Protein AF-A0A2N3V563-F1 (afdb_monomer_lite)

Radius of gyration: 31.41 Å; chains: 1; bounding box: 65×49×97 Å

Foldseek 3Di:
DDLVVLLVVLVVVVVVLVVVVCCCLVPVCDDQPDPDDSVQQDDPPCPVVLSVVLSVVLSVLLVVLCVVLVDDDPQLSVQLVVQLVVLSVVLVVCLSVLRDGDPSSNVVSSVSNSSNSVRSNVRSNVSSVVPPDDPDPDDDDDDDDDDDDDDDDDDDPPPVVVVVVVVVVVVVVVVVVVVVVLVVQLVLQVQQLVVLLVLLQVLLVVLCVQQNWDFDAPDDPPDPPRPGPATFFWQDPDFPCDVQQKGWTWTQHSRSWIKIWIDRDDPGHIDIDTDRSSVVVSVDQWDDTSQKIWGADDVGYIWIDGHPDPVHIDDPNVVSVVSSVVRNVVSVVD

Secondary structure (DSSP, 8-state):
--HHHHHHHHHHHHHHHHHHHHHHHHH--PPPSSS--TTTS---TTHHHHHHHHHHHHHHHHHHHHHHH----HHHHHHHHHHHHHHHHHHHHHGGGG--TTTHHHHHHHHHHTHHHHHHHHHHHHHHHHTSPP-PPPPPPPP-------PPPP--HHHHHHHHHHHHHHHHHHHHHHHHHHHHHHHHHHHHHHHHHHHHHHHHHHHHTTT--B--B-S-TT-----B--SEEESS-S----TT--EEEEEEETTS-EEEEEE-STT---EEEE--HHHHHHH-SEEEETTEEEEE-TTSSEEEEETT-TTSEE-HHHHHHHHHHHHHHHHTT-

Organism: NCBI:txid134984

pLDDT: mean 71.34, std 15.25, range [36.5, 94.38]

Structure (mmCIF, N/CA/C/O backbone):
data_AF-A0A2N3V563-F1
#
_entry.id   AF-A0A2N3V563-F1
#
loop_
_atom_site.group_PDB
_atom_site.id
_atom_site.type_symbol
_atom_site.label_atom_id
_atom_site.label_alt_id
_atom_site.label_comp_id
_atom_site.label_asym_id
_atom_site.label_entity_id
_atom_site.label_seq_id
_atom_site.pdbx_PDB_ins_code
_atom_site.Cartn_x
_atom_site.Cartn_y
_atom_site.Cartn_z
_atom_site.occupancy
_atom_site.B_iso_or_equiv
_atom_site.auth_seq_id
_atom_site.auth_comp_id
_atom_site.auth_asym_id
_atom_site.auth_atom_id
_atom_site.pdbx_PDB_model_num
ATOM 1 N N . MET A 1 1 ? -18.083 13.172 38.663 1.00 60.31 1 MET A N 1
ATOM 2 C CA . MET A 1 1 ? -18.114 13.875 37.355 1.00 60.31 1 MET A CA 1
ATOM 3 C C . MET A 1 1 ? -19.075 13.149 36.415 1.00 60.31 1 MET A C 1
ATOM 5 O O . MET A 1 1 ? -19.074 11.917 36.412 1.00 60.31 1 MET A O 1
ATOM 9 N N . SER A 1 2 ? -19.909 13.869 35.653 1.00 70.19 2 SER A N 1
ATOM 10 C CA . SER A 1 2 ? -20.840 13.247 34.694 1.00 70.19 2 SER A CA 1
ATOM 11 C C . SER A 1 2 ? -20.081 12.562 33.547 1.00 70.19 2 SER A C 1
ATOM 13 O O . SER A 1 2 ? -18.968 12.968 33.210 1.00 70.19 2 SER A O 1
ATOM 15 N N . ILE A 1 3 ? -20.680 11.536 32.932 1.00 67.38 3 ILE A N 1
ATOM 16 C CA . ILE A 1 3 ? -20.109 10.836 31.762 1.00 67.38 3 ILE A CA 1
ATOM 17 C C . ILE A 1 3 ? -19.811 11.831 30.629 1.00 67.38 3 ILE A C 1
ATOM 19 O O . ILE A 1 3 ? -18.765 11.747 29.994 1.00 67.38 3 ILE A O 1
ATOM 23 N N . LYS A 1 4 ? -20.681 12.837 30.446 1.00 69.81 4 LYS A N 1
ATOM 24 C CA . LYS A 1 4 ? -20.492 13.922 29.470 1.00 69.81 4 LYS A CA 1
ATOM 25 C C . LYS A 1 4 ? -19.197 14.704 29.714 1.00 69.81 4 LYS A C 1
ATOM 27 O O . LYS A 1 4 ? -18.475 14.985 28.768 1.00 69.81 4 LYS A O 1
ATOM 32 N N . GLY A 1 5 ? -18.877 15.010 30.974 1.00 71.19 5 GLY A N 1
ATOM 33 C CA . GLY A 1 5 ? -17.642 15.714 31.329 1.00 71.19 5 GLY A CA 1
ATOM 34 C C . GLY A 1 5 ? -16.383 14.873 31.104 1.00 71.19 5 GLY A C 1
ATOM 35 O O . GLY A 1 5 ? -15.377 15.393 30.630 1.00 71.19 5 GLY A O 1
ATOM 36 N N . ARG A 1 6 ? -16.451 13.566 31.386 1.00 66.56 6 ARG A N 1
ATOM 37 C CA . ARG A 1 6 ? -15.348 12.627 31.120 1.00 66.56 6 ARG A CA 1
ATOM 38 C C . ARG A 1 6 ? -15.094 12.476 29.619 1.00 66.56 6 ARG A C 1
ATOM 40 O O . ARG A 1 6 ? -13.950 12.562 29.189 1.00 66.56 6 ARG A O 1
ATOM 47 N N . ALA A 1 7 ? -16.160 12.339 28.829 1.00 69.81 7 ALA A N 1
ATOM 48 C CA . ALA A 1 7 ? -16.082 12.269 27.373 1.00 69.81 7 ALA A CA 1
ATOM 49 C C . ALA A 1 7 ? -15.521 13.560 26.758 1.00 69.81 7 ALA A C 1
ATOM 51 O O . ALA A 1 7 ? -14.638 13.490 25.912 1.00 69.81 7 ALA A O 1
ATOM 52 N N . ALA A 1 8 ? -15.974 14.731 27.220 1.00 72.94 8 ALA A N 1
ATOM 53 C CA . ALA A 1 8 ? -15.469 16.019 26.745 1.00 72.94 8 ALA A CA 1
ATOM 54 C C . ALA A 1 8 ? -13.975 16.207 27.056 1.00 72.94 8 ALA A C 1
ATOM 56 O O . ALA A 1 8 ? -13.217 16.615 26.182 1.00 72.94 8 ALA A O 1
ATOM 57 N N . GLY A 1 9 ? -13.536 15.859 28.271 1.00 70.38 9 GLY A N 1
ATOM 58 C CA . GLY A 1 9 ? -12.122 15.927 28.642 1.00 70.38 9 GLY A CA 1
ATOM 59 C C . GLY A 1 9 ? -11.256 14.951 27.843 1.00 70.38 9 GLY A C 1
ATOM 60 O O . GLY A 1 9 ? -10.202 15.338 27.350 1.00 70.38 9 GLY A O 1
ATOM 61 N N . ALA A 1 10 ? -11.709 13.706 27.666 1.00 67.62 10 ALA A N 1
ATOM 62 C CA . ALA A 1 10 ? -10.990 12.706 26.877 1.00 67.62 10 ALA A CA 1
ATOM 63 C C . ALA A 1 10 ? -10.899 13.100 25.392 1.00 67.62 10 ALA A C 1
ATOM 65 O O . ALA A 1 10 ? -9.846 12.951 24.779 1.00 67.62 10 ALA A O 1
ATOM 66 N N . ALA A 1 11 ? -11.972 13.670 24.835 1.00 72.19 11 ALA A N 1
ATOM 67 C CA . ALA A 1 11 ? -11.991 14.190 23.471 1.00 72.19 11 ALA A CA 1
ATOM 68 C C . ALA A 1 11 ? -11.052 15.392 23.297 1.00 72.19 11 ALA A C 1
ATOM 70 O O . ALA A 1 11 ? -10.309 15.439 22.322 1.00 72.19 11 ALA A O 1
ATOM 71 N N . ALA A 1 12 ? -11.041 16.337 24.245 1.00 76.00 12 ALA A N 1
ATOM 72 C CA . ALA A 1 12 ? -10.137 17.486 24.208 1.00 76.00 12 ALA A CA 1
ATOM 73 C C . ALA A 1 12 ? -8.669 17.046 24.264 1.00 76.00 12 ALA A C 1
ATOM 75 O O . ALA A 1 12 ? -7.853 17.500 23.468 1.00 76.00 12 ALA A O 1
ATOM 76 N N . VAL A 1 13 ? -8.349 16.114 25.161 1.00 68.88 13 VAL A N 1
ATOM 77 C CA . VAL A 1 13 ? -7.012 15.530 25.277 1.00 68.88 13 VAL A CA 1
ATOM 78 C C . VAL A 1 13 ? -6.600 14.829 23.985 1.00 68.88 13 VAL A C 1
ATOM 80 O O . VAL A 1 13 ? -5.526 15.113 23.468 1.00 68.88 13 VAL A O 1
ATOM 83 N N . ALA A 1 14 ? -7.457 13.970 23.430 1.00 69.31 14 ALA A N 1
ATOM 84 C CA . ALA A 1 14 ? -7.162 13.276 22.184 1.00 69.31 14 ALA A CA 1
ATOM 85 C C . ALA A 1 14 ? -6.983 14.248 21.010 1.00 69.31 14 ALA A C 1
ATOM 87 O O . ALA A 1 14 ? -6.054 14.084 20.229 1.00 69.31 14 ALA A O 1
ATOM 88 N N . ALA A 1 15 ? -7.808 15.296 20.918 1.00 73.19 15 ALA A N 1
ATOM 89 C CA . ALA A 1 15 ? -7.670 16.333 19.897 1.00 73.19 15 ALA A CA 1
ATOM 90 C C . ALA A 1 15 ? -6.337 17.088 20.018 1.00 73.19 15 ALA A C 1
ATOM 92 O O . ALA A 1 15 ? -5.662 17.303 19.013 1.00 73.19 15 ALA A O 1
ATOM 93 N N . VAL A 1 16 ? -5.925 17.442 21.241 1.00 75.19 16 VAL A N 1
ATOM 94 C CA . VAL A 1 16 ? -4.613 18.056 21.501 1.00 75.19 16 VAL A CA 1
ATOM 95 C C . VAL A 1 16 ? -3.487 17.099 21.121 1.00 75.19 16 VAL A C 1
ATOM 97 O O . VAL A 1 16 ? -2.536 17.517 20.471 1.00 75.19 16 VAL A O 1
ATOM 100 N N . THR A 1 17 ? -3.591 15.813 21.458 1.00 68.25 17 THR A N 1
ATOM 101 C CA . THR A 1 17 ? -2.590 14.816 21.065 1.00 68.25 17 THR A CA 1
ATOM 102 C C . THR A 1 17 ? -2.512 14.663 19.549 1.00 68.25 17 THR A C 1
ATOM 104 O O . THR A 1 17 ? -1.412 14.677 19.008 1.00 68.25 17 THR A O 1
ATOM 107 N N . CYS A 1 18 ? -3.643 14.602 18.842 1.00 71.50 18 CYS A N 1
ATOM 108 C CA . CYS A 1 18 ? -3.667 14.580 17.380 1.00 71.50 18 CYS A CA 1
ATOM 109 C C . CYS A 1 18 ? -3.044 15.846 16.773 1.00 71.50 18 CYS A C 1
ATOM 111 O O . CYS A 1 18 ? -2.333 15.737 15.781 1.00 71.50 18 CYS A O 1
ATOM 113 N N . LEU A 1 19 ? -3.258 17.024 17.370 1.00 71.12 19 LEU A N 1
ATOM 114 C CA . LEU A 1 19 ? -2.617 18.278 16.951 1.00 71.12 19 LEU A CA 1
ATOM 115 C C . LEU A 1 19 ? -1.102 18.271 17.184 1.00 71.12 19 LEU A C 1
ATOM 117 O O . LEU A 1 19 ? -0.352 18.692 16.309 1.00 71.12 19 LEU A O 1
ATOM 121 N N . VAL A 1 20 ? -0.646 17.790 18.345 1.00 69.44 20 VAL A N 1
ATOM 122 C CA . VAL A 1 20 ? 0.784 17.658 18.668 1.00 69.44 20 VAL A CA 1
ATOM 123 C C . VAL A 1 20 ? 1.453 16.697 17.698 1.00 69.44 20 VAL A C 1
ATOM 125 O O . VAL A 1 20 ? 2.500 17.024 17.149 1.00 69.44 20 VAL A O 1
ATOM 128 N N . ILE A 1 21 ? 0.824 15.550 17.442 1.00 67.31 21 ILE A N 1
ATOM 129 C CA . ILE A 1 21 ? 1.289 14.604 16.436 1.00 67.31 21 ILE A CA 1
ATOM 130 C C . ILE A 1 21 ? 1.328 15.304 15.078 1.00 67.31 21 ILE A C 1
ATOM 132 O O . ILE A 1 21 ? 2.398 15.405 14.504 1.00 67.31 21 ILE A O 1
ATOM 136 N N . TRP A 1 22 ? 0.232 15.899 14.603 1.00 66.75 22 TRP A N 1
ATOM 137 C CA . TRP A 1 22 ? 0.208 16.623 13.327 1.00 66.75 22 TRP A CA 1
ATOM 138 C C . TRP A 1 22 ? 1.334 17.661 13.198 1.00 66.75 22 TRP A C 1
ATOM 140 O O . TRP A 1 22 ? 1.952 17.753 12.144 1.00 66.75 22 TRP A O 1
ATOM 150 N N . PHE A 1 23 ? 1.653 18.396 14.265 1.00 66.06 23 PHE A N 1
ATOM 151 C CA . PHE A 1 23 ? 2.741 19.374 14.265 1.00 66.06 23 PHE A CA 1
ATOM 152 C C . PHE A 1 23 ? 4.127 18.716 14.180 1.00 66.06 23 PHE A C 1
ATOM 154 O O . PHE A 1 23 ? 4.958 19.111 13.364 1.00 66.06 23 PHE A O 1
ATOM 161 N N . ILE A 1 24 ? 4.366 17.686 14.995 1.00 64.81 24 ILE A N 1
ATOM 162 C CA . ILE A 1 24 ? 5.608 16.904 14.994 1.00 64.81 24 ILE A CA 1
ATOM 163 C C . ILE A 1 24 ? 5.850 16.265 13.618 1.00 64.81 24 ILE A C 1
ATOM 165 O O . ILE A 1 24 ? 6.976 16.228 13.134 1.00 64.81 24 ILE A O 1
ATOM 169 N N . VAL A 1 25 ? 4.783 15.798 12.980 1.00 60.50 25 VAL A N 1
ATOM 170 C CA . VAL A 1 25 ? 4.795 15.118 11.683 1.00 60.50 25 VAL A CA 1
ATOM 171 C C . VAL A 1 25 ? 4.972 16.112 10.538 1.00 60.50 25 VAL A C 1
ATOM 173 O O . VAL A 1 25 ? 5.850 15.952 9.699 1.00 60.50 25 VAL A O 1
ATOM 176 N N . GLY A 1 26 ? 4.134 17.150 10.506 1.00 56.09 26 GLY A N 1
ATOM 177 C CA . GLY A 1 26 ? 4.051 18.097 9.398 1.00 56.09 26 GLY A CA 1
ATOM 178 C C . GLY A 1 26 ? 5.205 19.096 9.343 1.00 56.09 26 GLY A C 1
ATOM 179 O O . GLY A 1 26 ? 5.492 19.616 8.270 1.00 56.09 26 GLY A O 1
ATOM 180 N N . PHE A 1 27 ? 5.872 19.361 10.471 1.00 54.69 27 PHE A N 1
ATOM 181 C CA . PHE A 1 27 ? 6.964 20.340 10.547 1.00 54.69 27 PHE A CA 1
ATOM 182 C C . PHE A 1 27 ? 8.254 19.799 11.168 1.00 54.69 27 PHE A C 1
ATOM 184 O O . PHE A 1 27 ? 9.315 20.379 10.949 1.00 54.69 27 PHE A O 1
ATOM 191 N N . GLY A 1 28 ? 8.186 18.730 11.965 1.00 52.88 28 GLY A N 1
ATOM 192 C CA . GLY A 1 28 ? 9.296 18.319 12.826 1.00 52.88 28 GLY A CA 1
ATOM 193 C C . GLY A 1 28 ? 10.400 17.524 12.138 1.00 52.88 28 GLY A C 1
ATOM 194 O O . GLY A 1 28 ? 11.483 17.439 12.710 1.00 52.88 28 GLY A O 1
ATOM 195 N N . GLY A 1 29 ? 10.157 16.955 10.948 1.00 49.50 29 GLY A N 1
ATOM 196 C CA . GLY A 1 29 ? 11.166 16.184 10.208 1.00 49.50 29 GLY A CA 1
ATOM 197 C C . GLY A 1 29 ? 11.889 15.162 11.092 1.00 49.50 29 GLY A C 1
ATOM 198 O O . GLY A 1 29 ? 13.117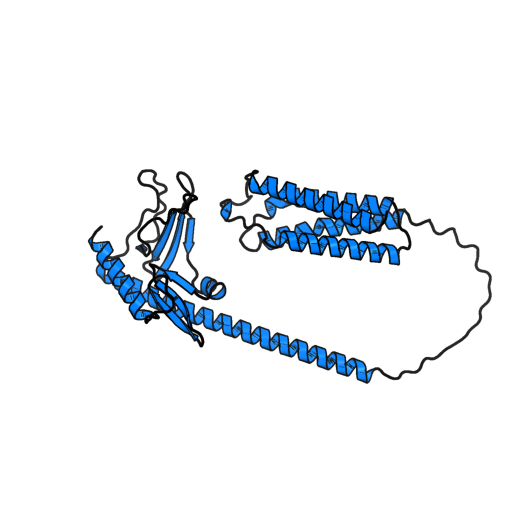 15.103 11.074 1.00 49.50 29 GLY A O 1
ATOM 199 N N . LEU A 1 30 ? 11.142 14.451 11.951 1.00 52.12 30 LEU A N 1
ATOM 200 C CA . LEU A 1 30 ? 11.737 13.555 12.940 1.00 52.12 30 LEU A CA 1
ATOM 201 C C . LEU A 1 30 ? 12.613 12.508 12.235 1.00 52.12 30 LEU A C 1
ATOM 203 O O . LEU A 1 30 ? 12.139 11.881 11.287 1.00 52.12 30 LEU A O 1
ATOM 207 N N . PRO A 1 31 ? 13.853 12.287 12.706 1.00 46.41 31 PRO A N 1
ATOM 208 C CA . PRO A 1 31 ? 14.722 11.270 12.138 1.00 46.41 31 PRO A CA 1
ATOM 209 C C . PRO A 1 31 ? 14.061 9.897 12.293 1.00 46.41 31 PRO A C 1
ATOM 211 O O . PRO A 1 31 ? 13.743 9.465 13.404 1.00 46.41 31 PRO A O 1
ATOM 214 N N . THR A 1 32 ? 13.830 9.224 11.171 1.00 47.94 32 THR A N 1
ATOM 215 C CA . THR A 1 32 ? 13.451 7.813 11.131 1.00 47.94 32 THR A CA 1
ATOM 216 C C . THR A 1 32 ? 14.629 6.989 11.652 1.00 47.94 32 THR A C 1
ATOM 218 O O . THR A 1 32 ? 15.785 7.285 11.356 1.00 47.94 32 THR A O 1
ATOM 221 N N . SER A 1 33 ? 14.375 5.970 12.479 1.00 40.88 33 SER A N 1
ATOM 222 C CA . SER A 1 33 ? 15.455 5.109 12.992 1.00 40.88 33 SER A CA 1
ATOM 223 C C . SER A 1 33 ? 16.040 4.173 11.926 1.00 40.88 33 SER A C 1
ATOM 225 O O . SER A 1 33 ? 17.007 3.468 12.199 1.00 40.88 33 SER A O 1
ATOM 227 N N . SER A 1 34 ? 15.447 4.144 10.736 1.00 44.06 34 SER A N 1
ATOM 228 C CA . SER A 1 34 ? 15.930 3.451 9.547 1.00 44.06 34 SER A CA 1
ATOM 229 C C . SER A 1 34 ? 16.165 4.458 8.421 1.00 44.06 34 SER A C 1
ATOM 231 O O . SER A 1 34 ? 15.514 5.505 8.377 1.00 44.06 34 SER A O 1
ATOM 233 N N . ASP A 1 35 ? 17.099 4.128 7.526 1.00 47.78 35 ASP A N 1
ATOM 234 C CA . ASP A 1 35 ? 17.540 4.893 6.345 1.00 47.78 35 ASP A CA 1
ATOM 235 C C . ASP A 1 35 ? 16.432 5.118 5.278 1.00 47.78 35 ASP A C 1
ATOM 237 O O . ASP A 1 35 ? 16.704 5.115 4.078 1.00 47.78 35 ASP A O 1
ATOM 241 N N . HIS A 1 36 ? 15.169 5.267 5.681 1.00 45.16 36 HIS A N 1
ATOM 242 C CA . HIS A 1 36 ? 14.039 5.548 4.801 1.00 45.16 36 HIS A CA 1
ATOM 243 C C . HIS A 1 36 ? 13.894 7.043 4.532 1.00 45.16 36 HIS A C 1
ATOM 245 O O . HIS A 1 36 ? 14.162 7.889 5.388 1.00 45.16 36 HIS A O 1
ATOM 251 N N . GLU A 1 37 ? 13.421 7.362 3.331 1.00 44.56 37 GLU A N 1
ATOM 252 C CA . GLU A 1 37 ? 13.049 8.729 2.991 1.00 44.56 37 GLU A CA 1
ATOM 253 C C . GLU A 1 37 ? 11.747 9.140 3.710 1.00 44.56 37 GLU A C 1
ATOM 255 O O . GLU A 1 37 ? 10.887 8.294 3.973 1.00 44.56 37 GLU A O 1
ATOM 260 N N . PRO A 1 38 ? 11.566 10.436 4.033 1.00 45.97 38 PRO A N 1
ATOM 261 C CA . PRO A 1 38 ? 10.394 10.937 4.756 1.00 45.97 38 PRO A CA 1
ATOM 262 C C . PRO A 1 38 ? 9.032 10.561 4.144 1.00 45.97 38 PRO A C 1
ATOM 264 O O . PRO A 1 38 ? 8.042 10.492 4.871 1.00 45.97 38 PRO A O 1
ATOM 267 N N . ASP A 1 39 ? 8.972 10.302 2.837 1.00 47.38 39 ASP A N 1
ATOM 268 C CA . ASP A 1 39 ? 7.783 9.911 2.068 1.00 47.38 39 ASP A CA 1
ATOM 269 C C . ASP A 1 39 ? 7.478 8.399 2.096 1.00 47.38 39 ASP A C 1
ATOM 271 O O . ASP A 1 39 ? 6.346 7.999 1.823 1.00 47.38 39 ASP A O 1
ATOM 275 N N . GLN A 1 40 ? 8.445 7.561 2.483 1.00 43.06 40 GLN A N 1
ATOM 276 C CA . GLN A 1 40 ? 8.262 6.121 2.732 1.00 43.06 40 GLN A CA 1
ATOM 277 C C . GLN A 1 40 ? 7.670 5.841 4.121 1.00 43.06 40 GLN A C 1
ATOM 279 O O . GLN A 1 40 ? 7.207 4.737 4.419 1.00 43.06 40 GLN A O 1
ATOM 284 N N . THR A 1 41 ? 7.637 6.864 4.971 1.00 48.00 41 THR A N 1
ATOM 285 C CA . THR A 1 41 ? 6.964 6.852 6.265 1.00 48.00 41 THR A CA 1
ATOM 286 C C . THR A 1 41 ? 5.466 7.084 6.078 1.00 48.00 41 THR A C 1
ATOM 288 O O . THR A 1 41 ? 4.981 8.215 6.044 1.00 48.00 41 THR A O 1
ATOM 291 N N . TYR A 1 42 ? 4.705 5.998 5.932 1.00 47.00 42 TYR A N 1
ATOM 292 C CA . TYR A 1 42 ? 3.256 6.093 5.771 1.00 47.00 42 TYR A CA 1
ATOM 293 C C . TYR A 1 42 ? 2.563 6.350 7.112 1.00 47.00 42 TYR A C 1
ATOM 295 O O . TYR A 1 42 ? 2.635 5.538 8.039 1.00 47.00 42 TYR A O 1
ATOM 303 N N . TYR A 1 43 ? 1.831 7.460 7.202 1.00 54.16 43 TYR A N 1
ATOM 304 C CA . TYR A 1 43 ? 0.940 7.705 8.330 1.00 54.16 43 TYR A CA 1
ATOM 305 C C . TYR A 1 43 ? -0.319 6.848 8.197 1.00 54.16 43 TYR A C 1
ATOM 307 O O . TYR A 1 43 ? -0.943 6.842 7.139 1.00 54.16 43 TYR A O 1
ATOM 315 N N . PRO A 1 44 ? -0.749 6.134 9.250 1.00 56.31 44 PRO A N 1
ATOM 316 C CA . PRO A 1 44 ? -1.990 5.376 9.199 1.00 56.31 44 PRO A CA 1
ATOM 317 C C . PRO A 1 44 ? -3.187 6.299 8.923 1.00 56.31 44 PRO A C 1
ATOM 319 O O . PRO A 1 44 ? -3.678 6.976 9.828 1.00 56.31 44 PRO A O 1
ATOM 322 N N . ASP A 1 45 ? -3.767 6.188 7.725 1.00 57.44 45 ASP A N 1
ATOM 323 C CA . ASP A 1 45 ? -5.074 6.760 7.340 1.00 57.44 45 ASP A CA 1
ATOM 324 C C . ASP A 1 45 ? -6.250 6.290 8.227 1.00 57.44 45 ASP A C 1
ATOM 326 O O . ASP A 1 45 ? -7.401 6.644 7.998 1.00 57.44 45 ASP A O 1
ATOM 330 N N . GLY A 1 46 ? -5.990 5.479 9.256 1.00 63.47 46 GLY A N 1
ATOM 331 C CA . GLY A 1 46 ? -6.969 4.978 10.219 1.00 63.47 46 GLY A CA 1
ATOM 332 C C . GLY A 1 46 ? -6.849 5.571 11.622 1.00 63.47 46 GLY A C 1
ATOM 333 O O . GLY A 1 46 ? -7.596 5.155 12.503 1.00 63.47 46 GLY A O 1
ATOM 334 N N . TRP A 1 47 ? -5.941 6.514 11.885 1.00 66.75 47 TRP A N 1
ATOM 335 C CA . TRP A 1 47 ? -5.721 7.017 13.249 1.00 66.75 47 TRP A CA 1
ATOM 336 C C . TRP A 1 47 ? -6.892 7.790 13.840 1.00 66.75 47 TRP A C 1
ATOM 338 O O . TRP A 1 47 ? -7.178 7.643 15.029 1.00 66.75 47 TRP A O 1
ATOM 348 N N . TYR A 1 48 ? -7.612 8.570 13.033 1.00 67.19 48 TYR A N 1
ATOM 349 C CA . TYR A 1 48 ? -8.836 9.223 13.500 1.00 67.19 48 TYR A CA 1
ATOM 350 C C . TYR A 1 48 ? -9.872 8.173 13.923 1.00 67.19 48 TYR A C 1
ATOM 352 O O . TYR A 1 48 ? -10.477 8.293 14.987 1.00 67.19 48 TYR A O 1
ATOM 360 N N . LEU A 1 49 ? -10.017 7.095 13.143 1.00 71.56 49 LEU A N 1
ATOM 361 C CA . LEU A 1 49 ? -10.956 6.018 13.433 1.00 71.56 49 LEU A CA 1
ATOM 362 C C . LEU A 1 49 ? -10.517 5.229 14.669 1.00 71.56 49 LEU A C 1
ATOM 364 O O . LEU A 1 49 ? -11.325 5.011 15.567 1.00 71.56 49 LEU A O 1
ATOM 368 N N . ALA A 1 50 ? -9.235 4.869 14.762 1.00 70.25 50 ALA A N 1
ATOM 369 C CA . ALA A 1 50 ? -8.660 4.190 15.917 1.00 70.25 50 ALA A CA 1
ATOM 370 C C . ALA A 1 50 ? -8.820 5.021 17.196 1.00 70.25 50 ALA A C 1
ATOM 372 O O . ALA A 1 50 ? -9.173 4.474 18.234 1.00 70.25 50 ALA A O 1
ATOM 373 N N . THR A 1 51 ? -8.645 6.341 17.114 1.00 71.81 51 THR A N 1
ATOM 374 C CA . THR A 1 51 ? -8.861 7.272 18.231 1.00 71.81 51 THR A CA 1
ATOM 375 C C . THR A 1 51 ? -10.319 7.308 18.669 1.00 71.81 51 THR A C 1
ATOM 377 O O . THR A 1 51 ? -10.607 7.192 19.858 1.00 71.81 51 THR A O 1
ATOM 380 N N . ILE A 1 52 ? -11.257 7.421 17.726 1.00 72.62 52 ILE A N 1
ATOM 381 C CA . ILE A 1 52 ? -12.693 7.433 18.034 1.00 72.62 52 ILE A CA 1
ATOM 382 C C . ILE A 1 52 ? -13.118 6.101 18.666 1.00 72.62 52 ILE A C 1
ATOM 384 O O . ILE A 1 52 ? -13.784 6.090 19.703 1.00 72.62 52 ILE A O 1
ATOM 388 N N . VAL A 1 53 ? -12.713 4.978 18.067 1.00 81.38 53 VAL A N 1
ATOM 389 C CA . VAL A 1 53 ? -13.070 3.630 18.528 1.00 81.38 53 VAL A CA 1
ATOM 390 C C . VAL A 1 53 ? -12.470 3.342 19.903 1.00 81.38 53 VAL A C 1
ATOM 392 O O . VAL A 1 53 ? -13.162 2.816 20.775 1.00 81.38 53 VAL A O 1
ATOM 395 N N . SER A 1 54 ? -11.213 3.716 20.134 1.00 79.25 54 SER A N 1
ATOM 396 C CA . SER A 1 54 ? -10.528 3.426 21.391 1.00 79.25 54 SER A CA 1
ATOM 397 C C . SER A 1 54 ? -11.042 4.291 22.550 1.00 79.25 54 SER A C 1
ATOM 399 O O . SER A 1 54 ? -11.244 3.782 23.655 1.00 79.25 54 SER A O 1
ATOM 401 N N . LEU A 1 55 ? -11.383 5.561 22.293 1.00 77.94 55 LEU A N 1
ATOM 402 C CA . LEU A 1 55 ? -12.078 6.425 23.254 1.00 77.94 55 LEU A CA 1
ATOM 403 C C . LEU A 1 55 ? -13.473 5.896 23.590 1.00 77.94 55 LEU A C 1
ATOM 405 O O . LEU A 1 55 ? -13.850 5.857 24.763 1.00 77.94 55 LEU A O 1
ATOM 409 N N . ALA A 1 56 ? -14.236 5.466 22.581 1.00 77.94 56 ALA A N 1
ATOM 410 C CA . ALA A 1 56 ? -15.555 4.881 22.792 1.00 77.94 56 ALA A CA 1
ATOM 411 C C . ALA A 1 56 ? -15.462 3.611 23.652 1.00 77.94 56 ALA A C 1
ATOM 413 O O . ALA A 1 56 ? -16.191 3.483 24.637 1.00 77.94 56 ALA A O 1
ATOM 414 N N . ALA A 1 57 ? -14.522 2.713 23.341 1.00 81.56 57 ALA A N 1
ATOM 415 C CA . ALA A 1 57 ? -14.281 1.496 24.111 1.00 81.56 57 ALA A CA 1
ATOM 416 C C . ALA A 1 57 ? -13.870 1.799 25.564 1.00 81.56 57 ALA A C 1
ATOM 418 O O . ALA A 1 57 ? -14.412 1.201 26.498 1.00 81.56 57 ALA A O 1
ATOM 419 N N . ALA A 1 58 ? -12.971 2.764 25.780 1.00 81.38 58 ALA A N 1
ATOM 420 C CA . ALA A 1 58 ? -12.550 3.175 27.118 1.00 81.38 58 ALA A CA 1
ATOM 421 C C . ALA A 1 58 ? -13.720 3.746 27.934 1.00 81.38 58 ALA A C 1
ATOM 423 O O . ALA A 1 58 ? -13.935 3.339 29.076 1.00 81.38 58 ALA A O 1
ATOM 424 N N . LEU A 1 59 ? -14.534 4.627 27.341 1.00 80.62 59 LEU A N 1
ATOM 425 C CA . LEU A 1 59 ? -15.709 5.201 28.002 1.00 80.62 59 LEU A CA 1
ATOM 426 C C . LEU A 1 59 ? -16.747 4.131 28.354 1.00 80.62 59 LEU A C 1
ATOM 428 O O . LEU A 1 59 ? -17.207 4.094 29.496 1.00 80.62 59 LEU A O 1
ATOM 432 N N . VAL A 1 60 ? -17.068 3.223 27.425 1.00 83.94 60 VAL A N 1
ATOM 433 C CA . VAL A 1 60 ? -17.962 2.083 27.694 1.00 83.94 60 VAL A CA 1
ATOM 434 C C . VAL A 1 60 ? -17.427 1.253 28.861 1.00 83.94 60 VAL A C 1
ATOM 436 O O . VAL A 1 60 ? -18.178 0.924 29.778 1.00 83.94 60 VAL A O 1
ATOM 439 N N . THR A 1 61 ? -16.120 0.997 28.894 1.00 82.94 61 THR A N 1
ATOM 440 C CA . THR A 1 61 ? -15.492 0.223 29.971 1.00 82.94 61 THR A CA 1
ATOM 441 C C . THR A 1 61 ? -15.573 0.944 31.318 1.00 82.94 61 THR A C 1
ATOM 443 O O . THR A 1 61 ? -15.895 0.312 32.321 1.00 82.94 61 THR A O 1
ATOM 446 N N . THR A 1 62 ? -15.390 2.270 31.369 1.00 80.31 62 THR A N 1
ATOM 447 C CA . THR A 1 62 ? -15.587 3.027 32.622 1.00 80.31 62 THR A CA 1
ATOM 448 C C . THR A 1 62 ? -17.029 2.963 33.126 1.00 80.31 62 THR A C 1
ATOM 450 O O . THR A 1 62 ? -17.243 2.886 34.331 1.00 80.31 62 THR A O 1
ATOM 453 N N . VAL A 1 63 ? -18.025 2.920 32.231 1.00 82.31 63 VAL A N 1
ATOM 454 C CA . VAL A 1 63 ? -19.436 2.734 32.615 1.00 82.31 63 VAL A CA 1
ATOM 455 C C . VAL A 1 63 ? -19.668 1.335 33.186 1.00 82.31 63 VAL A C 1
ATOM 457 O O . VAL A 1 63 ? -20.383 1.192 34.177 1.00 82.31 63 VAL A O 1
ATOM 460 N N . VAL A 1 64 ? -19.051 0.304 32.600 1.00 85.00 64 VAL A N 1
ATOM 461 C CA . VAL A 1 64 ? -19.101 -1.066 33.134 1.00 85.00 64 VAL A CA 1
ATOM 462 C C . VAL A 1 64 ? -18.453 -1.130 34.520 1.00 85.00 64 VAL A C 1
ATOM 464 O O . VAL A 1 64 ? -19.039 -1.708 35.434 1.00 85.00 64 VAL A O 1
ATOM 467 N N . ILE A 1 65 ? -17.298 -0.482 34.711 1.00 82.69 65 ILE A N 1
ATOM 468 C CA . ILE A 1 65 ? -16.620 -0.396 36.014 1.00 82.69 65 ILE A CA 1
ATOM 469 C C . ILE A 1 65 ? -17.493 0.345 37.031 1.00 82.69 65 ILE A C 1
ATOM 471 O O . ILE A 1 65 ? -17.670 -0.154 38.138 1.00 82.69 65 ILE A O 1
ATOM 475 N N . ASP A 1 66 ? -18.101 1.475 36.662 1.00 80.69 66 ASP A N 1
ATOM 476 C CA . ASP A 1 66 ? -19.008 2.226 37.542 1.00 80.69 66 ASP A CA 1
ATOM 477 C C . ASP A 1 66 ? -20.187 1.355 38.001 1.00 80.69 66 ASP A C 1
ATOM 479 O O . ASP A 1 66 ? -20.566 1.384 39.173 1.00 80.69 66 ASP A O 1
ATOM 483 N N . ARG A 1 67 ? -20.742 0.538 37.095 1.00 80.50 67 ARG A N 1
ATOM 484 C CA . ARG A 1 67 ? -21.834 -0.400 37.397 1.00 80.50 67 ARG A CA 1
ATOM 485 C C . ARG A 1 67 ? -21.389 -1.564 38.283 1.00 80.50 67 ARG A C 1
ATOM 487 O O . ARG A 1 67 ? -22.157 -1.970 39.146 1.00 80.50 67 ARG A O 1
ATOM 494 N N . ALA A 1 68 ? -20.184 -2.091 38.081 1.00 82.56 68 ALA A N 1
ATOM 495 C CA . ALA A 1 68 ? -19.664 -3.234 38.833 1.00 82.56 68 ALA A CA 1
ATOM 496 C C . ALA A 1 68 ? -19.124 -2.847 40.221 1.00 82.56 68 ALA A C 1
ATOM 498 O O . ALA A 1 68 ? -19.254 -3.602 41.184 1.00 82.56 68 ALA A O 1
ATOM 499 N N . VAL A 1 69 ? -18.494 -1.676 40.333 1.00 78.31 69 VAL A N 1
ATOM 500 C CA . VAL A 1 69 ? -17.868 -1.194 41.571 1.00 78.31 69 VAL A CA 1
ATOM 501 C C . VAL A 1 69 ? -18.855 -0.393 42.421 1.00 78.31 69 VAL A C 1
ATOM 503 O O . VAL A 1 69 ? -18.721 -0.398 43.643 1.00 78.31 69 VAL A O 1
ATOM 506 N N . GLY A 1 70 ? -19.863 0.231 41.800 1.00 67.00 70 GLY A N 1
ATOM 507 C CA . GLY A 1 70 ? -20.931 0.964 42.484 1.00 67.00 70 GLY A CA 1
ATOM 508 C C . GLY A 1 70 ? -20.519 2.342 43.006 1.00 67.00 70 GLY A C 1
ATOM 509 O O . GLY A 1 70 ? -21.244 2.926 43.807 1.00 67.00 70 GLY A O 1
ATOM 510 N N . VAL A 1 71 ? -19.365 2.872 42.585 1.00 64.56 71 VAL A N 1
ATOM 511 C CA . VAL A 1 71 ? -18.807 4.129 43.103 1.00 64.56 71 VAL A CA 1
ATOM 512 C C . VAL A 1 71 ? -18.370 5.025 41.951 1.00 64.56 71 VAL A C 1
ATOM 514 O O . VAL A 1 71 ? -17.540 4.641 41.133 1.00 64.56 71 VAL A O 1
ATOM 517 N N . VAL A 1 72 ? -18.887 6.256 41.923 1.00 66.25 72 VAL A N 1
ATOM 518 C CA . VAL A 1 72 ? -18.401 7.316 41.030 1.00 66.25 72 VAL A CA 1
ATOM 519 C C . VAL A 1 72 ? -17.425 8.182 41.816 1.00 66.25 72 VAL A C 1
ATOM 521 O O . VAL A 1 72 ? -17.818 9.147 42.469 1.00 66.25 72 VAL A O 1
ATOM 524 N N . SER A 1 73 ? -16.145 7.824 41.765 1.00 69.38 73 SER A N 1
ATOM 525 C CA . SER A 1 73 ? -15.089 8.528 42.496 1.00 69.38 73 SER A CA 1
ATOM 526 C C . SER A 1 73 ? -14.438 9.638 41.659 1.00 69.38 73 SER A C 1
ATOM 528 O O . SER A 1 73 ? -14.161 9.484 40.462 1.00 69.38 73 SER A O 1
ATOM 530 N N . SER A 1 74 ? -14.139 10.772 42.301 1.00 73.81 74 SER A N 1
ATOM 531 C CA . SER A 1 74 ? -13.278 11.813 41.724 1.00 73.81 74 SER A CA 1
ATOM 532 C C . SER A 1 74 ? -11.844 11.308 41.513 1.00 73.81 74 SER A C 1
ATOM 534 O O . SER A 1 74 ? -11.230 11.661 40.507 1.00 73.81 74 SER A O 1
ATOM 536 N N . LYS A 1 75 ? -11.346 10.419 42.387 1.00 75.50 75 LYS A N 1
ATOM 537 C CA . LYS A 1 75 ? -10.027 9.777 42.266 1.00 75.50 75 LYS A CA 1
ATOM 538 C C . LYS A 1 75 ? -9.962 8.819 41.082 1.00 75.50 75 LYS A C 1
ATOM 540 O O . LYS A 1 75 ? -8.964 8.822 40.372 1.00 75.50 75 LYS A O 1
ATOM 545 N N . ALA A 1 76 ? -11.031 8.065 40.814 1.00 76.56 76 ALA A N 1
ATOM 546 C CA . ALA A 1 76 ? -11.127 7.236 39.608 1.00 76.56 76 ALA A CA 1
ATOM 547 C C . ALA A 1 76 ? -11.012 8.098 38.344 1.00 76.56 76 ALA A C 1
ATOM 549 O O . ALA A 1 76 ? -10.215 7.813 37.456 1.00 76.56 76 ALA A O 1
ATOM 550 N N . THR A 1 77 ? -11.736 9.221 38.307 1.00 78.56 77 THR A N 1
ATOM 551 C CA . THR A 1 77 ? -11.685 10.159 37.175 1.00 78.56 77 THR A CA 1
ATOM 552 C C . THR A 1 77 ? -10.288 10.765 36.990 1.00 78.56 77 THR A C 1
ATOM 554 O O . THR A 1 77 ? -9.795 10.816 35.867 1.00 78.56 77 THR A O 1
ATOM 557 N N . ALA A 1 78 ? -9.626 11.183 38.074 1.00 80.94 78 ALA A N 1
ATOM 558 C CA . ALA A 1 78 ? -8.246 11.667 38.021 1.00 80.94 78 ALA A CA 1
ATOM 559 C C . ALA A 1 78 ? -7.273 10.574 37.545 1.00 80.94 78 ALA A C 1
ATOM 561 O O . ALA A 1 78 ? -6.420 10.840 36.702 1.00 80.94 78 ALA A O 1
ATOM 562 N N . GLY A 1 79 ? -7.453 9.337 38.019 1.00 79.81 79 GLY A N 1
ATOM 563 C CA . GLY A 1 79 ? -6.705 8.166 37.568 1.00 79.81 79 GLY A CA 1
ATOM 564 C C . GLY A 1 79 ? -6.851 7.925 36.067 1.00 79.81 79 GLY A C 1
ATOM 565 O O . GLY A 1 79 ? -5.851 7.717 35.392 1.00 79.81 79 GLY A O 1
ATOM 566 N N . PHE A 1 80 ? -8.061 8.045 35.514 1.00 82.12 80 PHE A N 1
ATOM 567 C CA . PHE A 1 80 ? -8.278 7.924 34.069 1.00 82.12 80 PHE A CA 1
ATOM 568 C C . PHE A 1 80 ? -7.452 8.923 33.269 1.00 82.12 80 PHE A C 1
ATOM 570 O O . PHE A 1 80 ? -6.747 8.524 32.348 1.00 82.12 80 PHE A O 1
ATOM 577 N N . PHE A 1 81 ? -7.496 10.206 33.634 1.00 79.50 81 PHE A N 1
ATOM 578 C CA . PHE A 1 81 ? -6.710 11.225 32.937 1.00 79.50 81 PHE A CA 1
ATOM 579 C C . PHE A 1 81 ? -5.208 11.002 33.102 1.00 79.50 81 PHE A C 1
ATOM 581 O O . PHE A 1 81 ? -4.472 11.145 32.129 1.00 79.50 81 PHE A O 1
ATOM 588 N N . LEU A 1 82 ? -4.759 10.602 34.295 1.00 84.12 82 LEU A N 1
ATOM 589 C CA . LEU A 1 82 ? -3.356 10.290 34.553 1.00 84.12 82 LEU A CA 1
ATOM 590 C C . LEU A 1 82 ? -2.876 9.108 33.696 1.00 84.12 82 LEU A C 1
ATOM 592 O O . LEU A 1 82 ? -1.835 9.203 33.054 1.00 84.12 82 LEU A O 1
ATOM 596 N N . GLY A 1 83 ? -3.652 8.023 33.641 1.00 80.44 83 GLY A N 1
ATOM 597 C CA . GLY A 1 83 ? -3.349 6.849 32.824 1.00 80.44 83 GLY A CA 1
ATOM 598 C C . GLY A 1 83 ? -3.377 7.157 31.326 1.00 80.44 83 GLY A C 1
ATOM 599 O O . GLY A 1 83 ? -2.496 6.713 30.595 1.00 80.44 83 GLY A O 1
ATOM 600 N N . PHE A 1 84 ? -4.333 7.978 30.879 1.00 80.56 84 PHE A N 1
ATOM 601 C CA . PHE A 1 84 ? -4.422 8.415 29.484 1.00 80.56 84 PHE A CA 1
ATOM 602 C C . PHE A 1 84 ? -3.212 9.272 29.087 1.00 80.56 84 PHE A C 1
ATOM 604 O O . PHE A 1 84 ? -2.577 9.009 28.070 1.00 80.56 84 PHE A O 1
ATOM 611 N N . MET A 1 85 ? -2.846 10.256 29.919 1.00 79.69 85 MET A N 1
ATOM 612 C CA . MET A 1 85 ? -1.647 11.084 29.733 1.00 79.69 85 MET A CA 1
ATOM 613 C C . MET A 1 85 ? -0.375 10.241 29.702 1.00 79.69 85 MET A C 1
ATOM 615 O O . MET A 1 85 ? 0.452 10.413 28.811 1.00 79.69 85 MET A O 1
ATOM 619 N N . LEU A 1 86 ? -0.228 9.308 30.645 1.00 84.56 86 LEU A N 1
ATOM 620 C CA . LEU A 1 86 ? 0.927 8.419 30.702 1.00 84.56 86 LEU A CA 1
ATOM 621 C C . LEU A 1 86 ? 1.046 7.586 29.425 1.00 84.56 86 LEU A C 1
ATOM 623 O O . LEU A 1 86 ? 2.133 7.481 28.863 1.00 84.56 86 LEU A O 1
ATOM 627 N N . GLY A 1 87 ? -0.063 7.036 28.931 1.00 80.88 87 GLY A N 1
ATOM 628 C CA . GLY A 1 87 ? -0.048 6.288 27.682 1.00 80.88 87 GLY A CA 1
ATOM 629 C C . GLY A 1 87 ? 0.257 7.145 26.457 1.00 80.88 87 GLY A C 1
ATOM 630 O O . GLY A 1 87 ? 0.981 6.673 25.589 1.00 80.88 87 GLY A O 1
ATOM 631 N N . ILE A 1 88 ? -0.186 8.408 26.409 1.00 79.19 88 ILE A N 1
ATOM 632 C CA . ILE A 1 88 ? 0.245 9.354 25.365 1.00 79.19 88 ILE A CA 1
ATOM 633 C C . ILE A 1 88 ? 1.756 9.587 25.436 1.00 79.19 88 ILE A C 1
ATOM 635 O O . ILE A 1 88 ? 2.414 9.581 24.405 1.00 79.19 88 ILE A O 1
ATOM 639 N N . VAL A 1 89 ? 2.324 9.786 26.628 1.00 81.25 89 VAL A N 1
ATOM 640 C CA . VAL A 1 89 ? 3.774 9.996 26.784 1.00 81.25 89 VAL A CA 1
ATOM 641 C C . VAL A 1 89 ? 4.553 8.772 26.308 1.00 81.25 89 VAL A C 1
ATOM 643 O O . VAL A 1 89 ? 5.498 8.913 25.536 1.00 81.25 89 VAL A O 1
ATOM 646 N N . VAL A 1 90 ? 4.137 7.570 26.717 1.00 81.50 90 VAL A N 1
ATOM 647 C CA . VAL A 1 90 ? 4.757 6.318 26.257 1.00 81.50 90 VAL A CA 1
ATOM 648 C C . VAL A 1 90 ? 4.632 6.180 24.743 1.00 81.50 90 VAL A C 1
ATOM 650 O O . VAL A 1 90 ? 5.615 5.849 24.083 1.00 81.50 90 VAL A O 1
ATOM 653 N N . PHE A 1 91 ? 3.456 6.488 24.195 1.00 76.38 91 PHE A N 1
ATOM 654 C CA . PHE A 1 91 ? 3.226 6.508 22.760 1.00 76.38 91 PHE A CA 1
ATOM 655 C C . PHE A 1 91 ? 4.176 7.484 22.063 1.00 76.38 91 PHE A C 1
ATOM 657 O O . PHE A 1 91 ? 4.872 7.065 21.157 1.00 76.38 91 PHE A O 1
ATOM 664 N N . LEU A 1 92 ? 4.297 8.738 22.509 1.00 75.12 92 LEU A N 1
ATOM 665 C CA . LEU A 1 92 ? 5.178 9.739 21.893 1.00 75.12 92 LEU A CA 1
ATOM 666 C C . LEU A 1 92 ? 6.664 9.351 21.950 1.00 75.12 92 LEU A C 1
ATOM 668 O O . LEU A 1 92 ? 7.400 9.644 21.015 1.00 75.12 92 LEU A O 1
ATOM 672 N N . ILE A 1 93 ? 7.109 8.670 23.011 1.00 76.25 93 ILE A N 1
ATOM 673 C CA . ILE A 1 93 ? 8.486 8.153 23.119 1.00 76.25 93 ILE A CA 1
ATOM 674 C C . ILE A 1 93 ? 8.722 7.000 22.138 1.00 76.25 93 ILE A C 1
ATOM 676 O O . ILE A 1 93 ? 9.803 6.882 21.561 1.00 76.25 93 ILE A O 1
ATOM 680 N N . ARG A 1 94 ? 7.722 6.133 21.958 1.00 70.81 94 ARG A N 1
ATOM 681 C CA . ARG A 1 94 ? 7.783 4.978 21.050 1.00 70.81 94 ARG A CA 1
ATOM 682 C C . ARG A 1 94 ? 7.425 5.337 19.613 1.00 70.81 94 ARG A C 1
ATOM 684 O O . ARG A 1 94 ? 7.741 4.582 18.704 1.00 70.81 94 ARG A O 1
ATOM 691 N N . PHE A 1 95 ? 6.830 6.504 19.401 1.00 66.56 95 PHE A N 1
ATOM 692 C CA . PHE A 1 95 ? 6.340 6.973 18.117 1.00 66.56 95 PHE A CA 1
ATOM 693 C C . PHE A 1 95 ? 7.422 6.979 17.018 1.00 66.56 95 PHE A C 1
ATOM 695 O O . PHE A 1 95 ? 7.147 6.453 15.942 1.00 66.56 95 PHE A O 1
ATOM 702 N N . PRO A 1 96 ? 8.673 7.421 17.278 1.00 61.81 96 PRO A N 1
ATOM 703 C CA . PRO A 1 96 ? 9.765 7.323 16.304 1.00 61.81 96 PRO A CA 1
ATOM 704 C C . PRO A 1 96 ? 10.119 5.883 15.899 1.00 61.81 96 PRO A C 1
ATOM 706 O O . PRO A 1 96 ? 10.591 5.656 14.790 1.00 61.81 96 PRO A O 1
ATOM 709 N N . TRP A 1 97 ? 9.869 4.906 16.777 1.00 56.78 97 TRP A N 1
ATOM 710 C CA . TRP A 1 97 ? 10.119 3.479 16.535 1.00 56.78 97 TRP A CA 1
ATOM 711 C C . TRP A 1 97 ? 8.991 2.807 15.741 1.00 56.78 97 TRP A C 1
ATOM 713 O O . TRP A 1 97 ? 9.153 1.684 15.275 1.00 56.78 97 TRP A O 1
ATOM 723 N N . GLY A 1 98 ? 7.852 3.489 15.575 1.00 53.31 98 GLY A N 1
ATOM 724 C CA . GLY A 1 98 ? 6.760 3.076 14.695 1.00 53.31 98 GLY A CA 1
ATOM 725 C C . GLY A 1 98 ? 7.040 3.317 13.209 1.00 53.31 98 GLY A C 1
ATOM 726 O O . GLY A 1 98 ? 6.227 2.918 12.386 1.00 53.31 98 GLY A O 1
ATOM 727 N N . ASN A 1 99 ? 8.179 3.920 12.854 1.00 51.88 99 ASN A N 1
ATOM 728 C CA . ASN A 1 99 ? 8.625 4.138 11.473 1.00 51.88 99 ASN A CA 1
ATOM 729 C C . ASN A 1 99 ? 9.392 2.922 10.917 1.00 51.88 99 ASN A C 1
ATOM 731 O O . ASN A 1 99 ? 10.501 3.057 10.410 1.00 51.88 99 ASN A O 1
ATOM 735 N N . LEU A 1 100 ? 8.824 1.724 11.061 1.00 50.50 100 LEU A N 1
ATOM 736 C CA . LEU A 1 100 ? 9.334 0.492 10.447 1.00 50.50 100 LEU A CA 1
ATOM 737 C C . LEU A 1 100 ? 8.532 0.175 9.176 1.00 50.50 100 LEU A C 1
ATOM 739 O O . LEU A 1 100 ? 7.385 0.612 9.083 1.00 50.50 100 LEU A O 1
ATOM 743 N N . ASP A 1 101 ? 9.146 -0.570 8.245 1.00 46.94 101 ASP A N 1
ATOM 744 C CA . ASP A 1 101 ? 8.676 -0.961 6.899 1.00 46.94 101 ASP A CA 1
ATOM 745 C C . ASP A 1 101 ? 7.149 -0.963 6.668 1.00 46.94 101 ASP A C 1
ATOM 747 O O . ASP A 1 101 ? 6.356 -1.317 7.549 1.00 46.94 101 ASP A O 1
ATOM 751 N N . LEU A 1 102 ? 6.747 -0.644 5.428 1.00 49.09 102 LEU A N 1
ATOM 752 C CA . LEU A 1 102 ? 5.367 -0.679 4.915 1.00 49.09 102 LEU A CA 1
ATOM 753 C C . LEU A 1 102 ? 4.513 -1.788 5.572 1.00 49.09 102 LEU A C 1
ATOM 755 O O . LEU A 1 102 ? 4.796 -2.979 5.464 1.00 49.09 102 LEU A O 1
ATOM 759 N N . GLY A 1 103 ? 3.457 -1.381 6.287 1.00 49.28 103 GLY A N 1
ATOM 760 C CA . GLY A 1 103 ? 2.526 -2.258 7.015 1.00 49.28 103 GLY A CA 1
ATOM 761 C C . GLY A 1 103 ? 2.934 -2.608 8.456 1.00 49.28 103 GLY A C 1
ATOM 762 O O . GLY A 1 103 ? 2.075 -2.634 9.342 1.00 49.28 103 GLY A O 1
ATOM 763 N N . GLY A 1 104 ? 4.228 -2.796 8.734 1.00 50.28 104 GLY A N 1
ATOM 764 C CA . GLY A 1 104 ? 4.754 -3.081 10.075 1.00 50.28 104 GLY A CA 1
ATOM 765 C C . GLY A 1 104 ? 4.669 -1.872 11.009 1.00 50.28 104 GLY A C 1
ATOM 766 O O . GLY A 1 104 ? 4.143 -1.975 12.121 1.00 50.28 104 GLY A O 1
ATOM 767 N N . GLY A 1 105 ? 5.086 -0.700 10.524 1.00 57.00 105 GLY A N 1
ATOM 768 C CA . GLY A 1 105 ? 4.970 0.560 11.260 1.00 57.00 105 GLY A CA 1
ATOM 769 C C . GLY A 1 105 ? 3.525 0.994 11.522 1.00 57.00 105 GLY A C 1
ATOM 770 O O . GLY A 1 105 ? 3.189 1.512 12.591 1.00 57.00 105 GLY A O 1
ATOM 771 N N . GLN A 1 106 ? 2.621 0.682 10.590 1.00 56.19 106 GLN A N 1
ATOM 772 C CA . GLN A 1 106 ? 1.192 0.972 10.712 1.00 56.19 106 GLN A CA 1
ATOM 773 C C . GLN A 1 106 ? 0.539 0.147 11.830 1.00 56.19 106 GLN A C 1
ATOM 775 O O . GLN A 1 106 ? -0.191 0.684 12.663 1.00 56.19 106 GLN A O 1
ATOM 780 N N . ALA A 1 107 ? 0.828 -1.157 11.882 1.00 56.75 107 ALA A N 1
ATOM 781 C CA . ALA A 1 107 ? 0.311 -2.040 12.922 1.00 56.75 107 ALA A CA 1
ATOM 782 C C . ALA A 1 107 ? 0.901 -1.704 14.300 1.00 56.75 107 ALA A C 1
ATOM 784 O O . ALA A 1 107 ? 0.167 -1.676 15.288 1.00 56.75 107 ALA A O 1
ATOM 785 N N . PHE A 1 108 ? 2.201 -1.401 14.367 1.00 61.78 108 PHE A N 1
ATOM 786 C CA . PHE A 1 108 ? 2.883 -1.078 15.620 1.00 61.78 108 PHE A CA 1
ATOM 787 C C . PHE A 1 108 ? 2.405 0.253 16.214 1.00 61.78 108 PHE A C 1
ATOM 789 O O . PHE A 1 108 ? 2.054 0.308 17.389 1.00 61.78 108 PHE A O 1
ATOM 796 N N . SER A 1 109 ? 2.291 1.303 15.396 1.00 64.81 109 SER A N 1
ATOM 797 C CA . SER A 1 109 ? 1.782 2.611 15.832 1.00 64.81 109 SER A CA 1
ATOM 798 C C . SER A 1 109 ? 0.302 2.574 16.228 1.00 64.81 109 SER A C 1
ATOM 800 O O . SER A 1 109 ? -0.099 3.257 17.171 1.00 64.81 109 SER A O 1
ATOM 802 N N . LEU A 1 110 ? -0.522 1.759 15.559 1.00 67.81 110 LEU A N 1
ATOM 803 C CA . LEU A 1 110 ? -1.911 1.533 15.964 1.00 67.81 110 LEU A CA 1
ATOM 804 C C . LEU A 1 110 ? -1.990 0.778 17.293 1.00 67.81 110 LEU A C 1
ATOM 806 O O . LEU A 1 110 ? -2.734 1.202 18.173 1.00 67.81 110 LEU A O 1
ATOM 810 N N . LEU A 1 111 ? -1.229 -0.305 17.463 1.00 70.00 111 LEU A N 1
ATOM 811 C CA . LEU A 1 111 ? -1.198 -1.084 18.705 1.00 70.00 111 LEU A CA 1
ATOM 812 C C . LEU A 1 111 ? -0.675 -0.261 19.891 1.00 70.00 111 LEU A C 1
ATOM 814 O O . LEU A 1 111 ? -1.287 -0.290 20.958 1.00 70.00 111 LEU A O 1
ATOM 818 N N . ASP A 1 112 ? 0.386 0.525 19.703 1.00 72.69 112 ASP A N 1
ATOM 819 C CA . ASP A 1 112 ? 0.912 1.411 20.748 1.00 72.69 112 ASP A CA 1
ATOM 820 C C . ASP A 1 112 ? -0.079 2.541 21.085 1.00 72.69 112 ASP A C 1
ATOM 822 O O . ASP A 1 112 ? -0.173 2.954 22.241 1.00 72.69 112 ASP A O 1
ATOM 826 N N . TRP A 1 113 ? -0.898 2.999 20.129 1.00 75.56 113 TRP A N 1
ATOM 827 C CA . TRP A 1 113 ? -1.966 3.969 20.406 1.00 75.56 113 TRP A CA 1
ATOM 828 C C . TRP A 1 113 ? -3.057 3.410 21.331 1.00 75.56 113 TRP A C 1
ATOM 830 O O . TRP A 1 113 ? -3.610 4.142 22.156 1.00 75.56 113 TRP A O 1
ATOM 840 N N . TRP A 1 114 ? -3.340 2.103 21.266 1.00 80.38 114 TRP A N 1
ATOM 841 C CA . TRP A 1 114 ? -4.274 1.446 22.190 1.00 80.38 114 TRP A CA 1
ATOM 842 C C . TRP A 1 114 ? -3.774 1.421 23.640 1.00 80.38 114 TRP A C 1
ATOM 844 O O . TRP A 1 114 ? -4.576 1.230 24.558 1.00 80.38 114 TRP A O 1
ATOM 854 N N . LEU A 1 115 ? -2.489 1.680 23.886 1.00 80.38 115 LEU A N 1
ATOM 855 C CA . LEU A 1 115 ? -1.937 1.707 25.236 1.00 80.38 115 LEU A CA 1
ATOM 856 C C . LEU A 1 115 ? -2.532 2.838 26.092 1.00 80.38 115 LEU A C 1
ATOM 858 O O . LEU A 1 115 ? -2.813 2.626 27.270 1.00 80.38 115 LEU A O 1
ATOM 862 N N . ALA A 1 116 ? -2.788 4.015 25.512 1.00 79.06 116 ALA A N 1
ATOM 863 C CA . ALA A 1 116 ? -3.396 5.146 26.220 1.00 79.06 116 ALA A CA 1
ATOM 864 C C . ALA A 1 116 ? -4.788 4.845 26.809 1.00 79.06 116 ALA A C 1
ATOM 866 O O . ALA A 1 116 ? -4.971 5.024 28.017 1.00 79.06 116 ALA A O 1
ATOM 867 N N . PRO A 1 117 ? -5.765 4.331 26.040 1.00 79.19 117 PRO A N 1
ATOM 868 C CA . PRO A 1 117 ? -7.059 3.938 26.588 1.00 79.19 117 PRO A CA 1
ATOM 869 C C . PRO A 1 117 ? -6.964 2.746 27.551 1.00 79.19 117 PRO A C 1
ATOM 871 O O . PRO A 1 117 ? -7.696 2.725 28.541 1.00 79.19 117 PRO A O 1
ATOM 874 N N . ILE A 1 118 ? -6.050 1.792 27.330 1.00 83.69 118 ILE A N 1
ATOM 875 C CA . ILE A 1 118 ? -5.829 0.668 28.258 1.00 83.69 118 ILE A CA 1
ATOM 876 C C . ILE A 1 118 ? -5.351 1.177 29.624 1.00 83.69 118 ILE A C 1
ATOM 878 O O . ILE A 1 118 ? -5.936 0.833 30.655 1.00 83.69 118 ILE A O 1
ATOM 882 N N . LEU A 1 119 ? -4.326 2.033 29.647 1.00 84.56 119 LEU A N 1
ATOM 883 C CA . LEU A 1 119 ? -3.798 2.610 30.882 1.00 84.56 119 LEU A CA 1
ATOM 884 C C . LEU A 1 119 ? -4.824 3.513 31.567 1.00 84.56 119 LEU A C 1
ATOM 886 O O . LEU A 1 119 ? -4.962 3.464 32.788 1.00 84.56 119 LEU A O 1
ATOM 890 N N . ALA A 1 120 ? -5.600 4.283 30.804 1.00 81.50 120 ALA A N 1
ATOM 891 C CA . ALA A 1 120 ? -6.680 5.095 31.351 1.00 81.50 120 ALA A CA 1
ATOM 892 C C . ALA A 1 120 ? -7.721 4.245 32.095 1.00 81.50 120 ALA A C 1
ATOM 894 O O . ALA A 1 120 ? -8.111 4.579 33.213 1.00 81.50 120 ALA A O 1
ATOM 895 N N . VAL A 1 121 ? -8.137 3.113 31.521 1.00 85.31 121 VAL A N 1
ATOM 896 C CA . VAL A 1 121 ? -9.072 2.180 32.169 1.00 85.31 121 VAL A CA 1
ATOM 897 C C . VAL A 1 121 ? -8.441 1.511 33.394 1.00 85.31 121 VAL A C 1
ATOM 899 O O . VAL A 1 121 ? -9.094 1.418 34.435 1.00 85.31 121 VAL A O 1
ATOM 902 N N . ALA A 1 122 ? -7.178 1.083 33.312 1.00 86.69 122 ALA A N 1
ATOM 903 C CA . ALA A 1 122 ? -6.477 0.442 34.426 1.00 86.69 122 ALA A CA 1
ATOM 904 C C . ALA A 1 122 ? -6.336 1.380 35.637 1.00 86.69 122 ALA A C 1
ATOM 906 O O . ALA A 1 122 ? -6.654 1.000 36.766 1.00 86.69 122 ALA A O 1
ATOM 907 N N . PHE A 1 123 ? -5.932 2.631 35.409 1.00 85.62 123 PHE A N 1
ATOM 908 C CA . PHE A 1 123 ? -5.840 3.635 36.468 1.00 85.62 123 PHE A CA 1
ATOM 909 C C . PHE A 1 123 ? -7.217 4.099 36.958 1.00 85.62 123 PHE A C 1
ATOM 911 O O . PHE A 1 123 ? -7.365 4.388 38.147 1.00 85.62 123 PHE A O 1
ATOM 918 N N . TYR A 1 124 ? -8.239 4.132 36.091 1.00 82.81 124 TYR A N 1
ATOM 919 C CA . TYR A 1 124 ? -9.620 4.373 36.518 1.00 82.81 124 TYR A CA 1
ATOM 920 C C . TYR A 1 124 ? -10.081 3.304 37.508 1.00 82.81 124 TYR A C 1
ATOM 922 O O . TYR A 1 124 ? -10.591 3.632 38.579 1.00 82.81 124 TYR A O 1
ATOM 930 N N . LEU A 1 125 ? -9.852 2.029 37.179 1.00 85.12 125 LEU A N 1
ATOM 931 C CA . LEU A 1 125 ? -10.172 0.904 38.050 1.00 85.12 125 LEU A CA 1
ATOM 932 C C . LEU A 1 125 ? -9.393 0.981 39.368 1.00 85.12 125 LEU A C 1
ATOM 934 O O . LEU A 1 125 ? -9.995 0.854 40.430 1.00 85.12 125 LEU A O 1
ATOM 938 N N . GLY A 1 126 ? -8.085 1.248 39.318 1.00 83.81 126 GLY A N 1
ATOM 939 C CA . GLY A 1 126 ? -7.259 1.426 40.515 1.00 83.81 126 GLY A CA 1
ATOM 940 C C . GLY A 1 126 ? -7.781 2.543 41.422 1.00 83.81 126 GLY A C 1
ATOM 941 O O . GLY A 1 126 ? -7.965 2.335 42.620 1.00 83.81 126 GLY A O 1
ATOM 942 N N . GLY A 1 127 ? -8.115 3.703 40.852 1.00 80.88 127 GLY A N 1
ATOM 943 C CA . GLY A 1 127 ? -8.713 4.812 41.595 1.00 80.88 127 GLY A CA 1
ATOM 944 C C . GLY A 1 127 ? -10.100 4.487 42.159 1.00 80.88 127 GLY A C 1
ATOM 945 O O . GLY A 1 127 ? -10.411 4.901 43.272 1.00 80.88 127 GLY A O 1
ATOM 946 N N . ALA A 1 128 ? -10.915 3.712 41.438 1.00 79.94 128 ALA A N 1
ATOM 947 C CA . ALA A 1 128 ? -12.224 3.260 41.911 1.00 79.94 128 ALA A CA 1
ATOM 948 C C . ALA A 1 128 ? -12.115 2.244 43.063 1.00 79.94 128 ALA A C 1
ATOM 950 O O . ALA A 1 128 ? -12.934 2.261 43.979 1.00 79.94 128 ALA A O 1
ATOM 951 N N . LEU A 1 129 ? -11.094 1.382 43.044 1.00 82.00 129 LEU A N 1
ATOM 952 C CA . LEU A 1 129 ? -10.830 0.405 44.103 1.00 82.00 129 LEU A CA 1
ATOM 953 C C . LEU A 1 129 ? -10.234 1.047 45.362 1.00 82.00 129 LEU A C 1
ATOM 955 O O . LEU A 1 129 ? -10.605 0.657 46.463 1.00 82.00 129 LEU A O 1
ATOM 959 N N . LEU A 1 130 ? -9.356 2.043 45.218 1.00 81.38 130 LEU A N 1
ATOM 960 C CA . LEU A 1 130 ? -8.771 2.777 46.350 1.00 81.38 130 LEU A CA 1
ATOM 961 C C . LEU A 1 130 ? -9.785 3.658 47.089 1.00 81.38 130 LEU A C 1
ATOM 963 O O . LEU A 1 130 ? -9.569 4.003 48.247 1.00 81.38 130 LEU A O 1
ATOM 967 N N . ASP A 1 131 ? -10.871 4.039 46.418 1.00 70.56 131 ASP A N 1
ATOM 968 C CA . ASP A 1 131 ? -11.949 4.843 46.996 1.00 70.56 131 ASP A CA 1
ATOM 969 C C . ASP A 1 131 ? -13.148 3.997 47.441 1.00 70.56 131 ASP A C 1
ATOM 971 O O . ASP A 1 131 ? -14.174 4.547 47.847 1.00 70.56 131 ASP A O 1
ATOM 975 N N . ARG A 1 132 ? -13.039 2.658 47.389 1.00 61.69 132 ARG A N 1
ATOM 976 C CA . ARG A 1 132 ? -14.038 1.802 48.026 1.00 61.69 132 ARG A CA 1
ATOM 977 C C . ARG A 1 132 ? -14.000 2.062 49.533 1.00 61.69 132 ARG A C 1
ATOM 979 O O . ARG A 1 132 ? -12.934 1.925 50.137 1.00 61.69 132 ARG A O 1
ATOM 986 N N . PRO A 1 133 ? -15.147 2.377 50.161 1.00 56.47 133 PRO A N 1
ATOM 987 C CA . PRO A 1 133 ? -15.254 2.333 51.609 1.00 56.47 133 PRO A CA 1
ATOM 988 C C . PRO A 1 133 ? -14.766 0.960 52.072 1.00 56.47 133 PRO A C 1
ATOM 990 O O . PRO A 1 133 ? -15.212 -0.059 51.533 1.00 56.47 133 PRO A O 1
ATOM 993 N N . GLN A 1 134 ? -13.828 0.922 53.025 1.00 54.25 134 GLN A N 1
ATOM 994 C CA . GLN A 1 134 ? -13.472 -0.340 53.667 1.00 54.25 134 GLN A CA 1
ATOM 995 C C . GLN A 1 134 ? -14.766 -0.991 54.167 1.00 54.25 134 GLN A C 1
ATOM 997 O O . GLN A 1 134 ? -15.612 -0.281 54.721 1.00 54.25 134 GLN A O 1
ATOM 1002 N N . PRO A 1 135 ? -14.956 -2.306 53.962 1.00 52.84 135 PRO A N 1
ATOM 1003 C CA . PRO A 1 135 ? -16.091 -2.989 54.549 1.00 52.84 135 PRO A CA 1
ATOM 1004 C C . PRO A 1 135 ? -16.004 -2.790 56.061 1.00 52.84 135 PRO A C 1
ATOM 1006 O O . PRO A 1 135 ? -15.071 -3.269 56.705 1.00 52.84 135 PRO A O 1
ATOM 1009 N N . THR A 1 136 ? -16.953 -2.035 56.614 1.00 47.00 136 THR A N 1
ATOM 1010 C CA . THR A 1 136 ? -17.161 -1.941 58.056 1.00 47.00 136 THR A CA 1
ATOM 1011 C C . THR A 1 136 ? -17.212 -3.376 58.578 1.00 47.00 136 THR A C 1
ATOM 1013 O O . THR A 1 136 ? -17.974 -4.167 58.009 1.00 47.00 136 THR A O 1
ATOM 1016 N N . PRO A 1 137 ? -16.391 -3.764 59.573 1.00 47.19 137 PRO A N 1
ATOM 1017 C CA . PRO A 1 137 ? -16.379 -5.134 60.062 1.00 47.19 137 PRO A CA 1
ATOM 1018 C C . PRO A 1 137 ? -17.808 -5.543 60.407 1.00 47.19 137 PRO A C 1
ATOM 1020 O O . PRO A 1 137 ? -18.499 -4.855 61.162 1.00 47.19 137 PRO A O 1
ATOM 1023 N N . ALA A 1 138 ? -18.264 -6.614 59.755 1.00 50.31 138 ALA A N 1
ATOM 1024 C CA . ALA A 1 138 ? -19.618 -7.111 59.888 1.00 50.31 138 ALA A CA 1
ATOM 1025 C C . ALA A 1 138 ? -19.918 -7.352 61.370 1.00 50.31 138 ALA A C 1
ATOM 1027 O O . ALA A 1 138 ? -19.175 -8.057 62.057 1.00 50.31 138 ALA A O 1
ATOM 1028 N N . ALA A 1 139 ? -21.009 -6.758 61.856 1.00 51.88 139 ALA A N 1
ATOM 1029 C CA . ALA A 1 139 ? -21.591 -7.150 63.128 1.00 51.88 139 ALA A CA 1
ATOM 1030 C C . ALA A 1 139 ? -21.838 -8.674 63.112 1.00 51.88 139 ALA A C 1
ATOM 1032 O O . ALA A 1 139 ? -22.190 -9.220 62.059 1.00 51.88 139 ALA A O 1
ATOM 1033 N N . PRO A 1 140 ? -21.619 -9.371 64.241 1.00 45.25 140 PRO A N 1
ATOM 1034 C CA . PRO A 1 140 ? -21.657 -10.826 64.285 1.00 45.25 140 PRO A CA 1
ATOM 1035 C C . PRO A 1 140 ? -23.014 -11.373 63.806 1.00 45.25 140 PRO A C 1
ATOM 1037 O O . PRO A 1 140 ? -24.054 -10.769 64.084 1.00 45.25 140 PRO A O 1
ATOM 1040 N N . PRO A 1 141 ? -23.016 -12.512 63.089 1.00 45.25 141 PRO A N 1
ATOM 1041 C CA . PRO A 1 141 ? -24.217 -13.077 62.491 1.00 45.25 141 PRO A CA 1
ATOM 1042 C C . PRO A 1 141 ? -25.208 -13.515 63.572 1.00 45.25 141 PRO A C 1
ATOM 1044 O O . PRO A 1 141 ? -24.913 -14.394 64.383 1.00 45.25 141 PRO A O 1
ATOM 1047 N N . SER A 1 142 ? -26.405 -12.927 63.560 1.00 39.62 142 SER A N 1
ATOM 1048 C CA . SER A 1 142 ? -27.555 -13.486 64.261 1.00 39.62 142 SER A CA 1
ATOM 1049 C C . SER A 1 142 ? -28.079 -14.694 63.483 1.00 39.62 142 SER A C 1
ATOM 1051 O O . SER A 1 142 ? -28.254 -14.685 62.264 1.00 39.62 142 SER A O 1
ATOM 1053 N N . SER A 1 143 ? -28.265 -15.780 64.216 1.00 42.94 143 SER A N 1
ATOM 1054 C CA . SER A 1 143 ? -28.678 -17.087 63.738 1.00 42.94 143 SER A CA 1
ATOM 1055 C C . SER A 1 143 ? -30.182 -17.151 63.459 1.00 42.94 143 SER A C 1
ATOM 1057 O O . SER A 1 143 ? -31.006 -16.947 64.348 1.00 42.94 143 SER A O 1
ATOM 1059 N N . SER A 1 144 ? -30.560 -17.550 62.243 1.00 43.19 144 SER A N 1
ATOM 1060 C CA . SER A 1 144 ? -31.654 -18.511 62.041 1.00 43.19 144 SER A CA 1
ATOM 1061 C C . SER A 1 144 ? -31.725 -19.002 60.594 1.00 43.19 144 SER A C 1
ATOM 1063 O O . SER A 1 144 ? -31.690 -18.188 59.672 1.00 43.19 144 SER A O 1
ATOM 1065 N N . PRO A 1 145 ? -31.858 -20.321 60.374 1.00 55.03 145 PRO A N 1
ATOM 1066 C CA . PRO A 1 145 ? -32.015 -20.898 59.052 1.00 55.03 145 PRO A CA 1
ATOM 1067 C C . PRO A 1 145 ? -33.500 -21.010 58.689 1.00 55.03 145 PRO A C 1
ATOM 1069 O O . PRO A 1 145 ? -34.327 -21.404 59.512 1.00 55.03 145 PRO A O 1
ATOM 1072 N N . ARG A 1 146 ? -33.843 -20.783 57.419 1.00 41.50 146 ARG A N 1
ATOM 1073 C CA . ARG A 1 146 ? -35.032 -21.420 56.849 1.00 41.50 146 ARG A CA 1
ATOM 1074 C C . ARG A 1 146 ? -34.782 -21.852 55.415 1.00 41.50 146 ARG A C 1
ATOM 1076 O O . ARG A 1 146 ? -34.551 -21.042 54.525 1.00 41.50 146 ARG A O 1
ATOM 1083 N N . ALA A 1 147 ? -34.819 -23.168 55.257 1.00 47.25 147 ALA A N 1
ATOM 1084 C CA . ALA A 1 147 ? -34.823 -23.884 54.001 1.00 47.25 147 ALA A CA 1
ATOM 1085 C C . ALA A 1 147 ? -36.039 -23.508 53.142 1.00 47.25 147 ALA A C 1
ATOM 1087 O O . ALA A 1 147 ? -37.140 -23.300 53.653 1.00 47.25 147 ALA A O 1
ATOM 1088 N N . GLY A 1 148 ? -35.828 -23.509 51.831 1.00 36.50 148 GLY A N 1
ATOM 1089 C CA . GLY A 1 148 ? -36.868 -23.434 50.817 1.00 36.50 148 GLY A CA 1
ATOM 1090 C C . GLY A 1 148 ? -36.276 -23.880 49.490 1.00 36.50 148 GLY A C 1
ATOM 1091 O O . GLY A 1 148 ? -35.702 -23.074 48.766 1.00 36.50 148 GLY A O 1
ATOM 1092 N N . GLY A 1 149 ? -36.340 -25.185 49.226 1.00 46.50 149 GLY A N 1
ATOM 1093 C CA . GLY A 1 149 ? -35.965 -25.756 47.940 1.00 46.50 149 GLY A CA 1
ATOM 1094 C C . GLY A 1 149 ? -36.954 -25.342 46.854 1.00 46.50 149 GLY A C 1
ATOM 1095 O O . GLY A 1 149 ? -38.163 -25.356 47.074 1.00 46.50 149 GLY A O 1
ATOM 1096 N N . VAL A 1 150 ? -36.426 -25.014 45.677 1.00 40.59 150 VAL A N 1
ATOM 1097 C CA . VAL A 1 150 ? -37.189 -24.932 44.432 1.00 40.59 150 VAL A CA 1
ATOM 1098 C C . VAL A 1 150 ? -36.367 -25.628 43.354 1.00 40.59 150 VAL A C 1
ATOM 1100 O O . VAL A 1 150 ? -35.314 -25.152 42.937 1.00 40.59 150 VAL A O 1
ATOM 1103 N N . THR A 1 151 ? -36.838 -26.798 42.937 1.00 47.84 151 THR A N 1
ATOM 1104 C CA . THR A 1 151 ? -36.409 -27.496 41.728 1.00 47.84 151 THR A CA 1
ATOM 1105 C C . THR A 1 151 ? -37.072 -26.826 40.527 1.00 47.84 151 THR A C 1
ATOM 1107 O O . THR A 1 151 ? -38.295 -26.837 40.409 1.00 47.84 151 THR A O 1
ATOM 1110 N N . HIS A 1 152 ? -36.280 -26.249 39.619 1.00 40.31 152 HIS A N 1
ATOM 1111 C CA . HIS A 1 152 ? -36.774 -25.803 38.317 1.00 40.31 152 HIS A CA 1
ATOM 1112 C C . HIS A 1 152 ? -36.513 -26.868 37.250 1.00 40.31 152 HIS A C 1
ATOM 1114 O O . HIS A 1 152 ? -35.406 -27.376 37.087 1.00 40.31 152 HIS A O 1
ATOM 1120 N N . SER A 1 153 ? -37.591 -27.203 36.551 1.00 40.81 153 SER A N 1
ATOM 1121 C CA . SER A 1 153 ? -37.714 -28.173 35.473 1.00 40.81 153 SER A CA 1
ATOM 1122 C C . SER A 1 153 ? -36.785 -27.895 34.290 1.00 40.81 153 SER A C 1
ATOM 1124 O O . SER A 1 153 ? -36.787 -26.803 33.723 1.00 40.81 153 SER A O 1
ATOM 1126 N N . SER A 1 154 ? -36.075 -28.936 33.862 1.00 47.81 154 SER A N 1
ATOM 1127 C CA . SER A 1 154 ? -35.425 -29.057 32.560 1.00 47.81 154 SER A CA 1
ATOM 1128 C C . SER A 1 154 ? -36.471 -29.121 31.441 1.00 47.81 154 SER A C 1
ATOM 1130 O O . SER A 1 154 ? -37.247 -30.074 31.374 1.00 47.81 154 SER A O 1
ATOM 1132 N N . GLY A 1 155 ? -36.478 -28.145 30.537 1.00 49.03 155 GLY A N 1
ATOM 1133 C CA . GLY A 1 155 ? -37.300 -28.211 29.329 1.00 49.03 155 GLY A CA 1
ATOM 1134 C C . GLY A 1 155 ? -37.204 -26.948 28.480 1.00 49.03 155 GLY A C 1
ATOM 1135 O O . GLY A 1 155 ? -37.964 -26.017 28.712 1.00 49.03 155 GLY A O 1
ATOM 1136 N N . SER A 1 156 ? -36.254 -26.912 27.532 1.00 47.56 156 SER A N 1
ATOM 1137 C CA . SER A 1 156 ? -36.302 -26.145 26.253 1.00 47.56 156 SER A CA 1
ATOM 1138 C C . SER A 1 156 ? -34.932 -25.947 25.555 1.00 47.56 156 SER A C 1
ATOM 1140 O O . SER A 1 156 ? -34.800 -25.063 24.715 1.00 47.56 156 SER A O 1
ATOM 1142 N N . GLY A 1 157 ? -33.910 -26.774 25.821 1.00 50.41 157 GLY A N 1
ATOM 1143 C CA . GLY A 1 157 ? -32.577 -26.615 25.200 1.00 50.41 157 GLY A CA 1
ATOM 1144 C C . GLY A 1 157 ? -32.517 -26.807 23.672 1.00 50.41 157 GLY A C 1
ATOM 1145 O O . GLY A 1 157 ? -31.749 -26.139 22.992 1.00 50.41 157 GLY A O 1
ATOM 1146 N N . ASN A 1 158 ? -33.380 -27.641 23.080 1.00 58.50 158 ASN A N 1
ATOM 1147 C CA . ASN A 1 158 ? -33.184 -28.075 21.686 1.00 58.50 158 ASN A CA 1
ATOM 1148 C C . ASN A 1 158 ? -33.480 -27.016 20.608 1.00 58.50 158 ASN A C 1
ATOM 1150 O O . ASN A 1 158 ? -32.907 -27.079 19.521 1.00 58.50 158 ASN A O 1
ATOM 1154 N N . ALA A 1 159 ? -34.372 -26.053 20.853 1.00 59.66 159 ALA A N 1
ATOM 1155 C CA . ALA A 1 159 ? -34.765 -25.097 19.811 1.00 59.66 159 ALA A CA 1
ATOM 1156 C C . ALA A 1 159 ? -33.711 -23.998 19.604 1.00 59.66 159 ALA A C 1
ATOM 1158 O O . ALA A 1 159 ? -33.408 -23.633 18.468 1.00 59.66 159 ALA A O 1
ATOM 1159 N N . PHE A 1 160 ? -33.122 -23.504 20.696 1.00 62.19 160 PHE A N 1
ATOM 1160 C CA . PHE A 1 160 ? -32.091 -22.471 20.645 1.00 62.19 160 PHE A CA 1
ATOM 1161 C C . PHE A 1 160 ? -30.782 -23.021 20.064 1.00 62.19 160 PHE A C 1
ATOM 1163 O O . PHE A 1 160 ? -30.218 -22.412 19.155 1.00 62.19 160 PHE A O 1
ATOM 1170 N N . ASP A 1 161 ? -30.374 -24.222 20.479 1.00 65.44 161 ASP A N 1
ATOM 1171 C CA . ASP A 1 161 ? -29.164 -24.880 19.973 1.00 65.44 161 ASP A CA 1
ATOM 1172 C C . ASP A 1 161 ? -29.244 -25.163 18.463 1.00 65.44 161 ASP A C 1
ATOM 1174 O O . ASP A 1 161 ? -28.268 -24.979 17.733 1.00 65.44 161 ASP A O 1
ATOM 1178 N N . THR A 1 162 ? -30.433 -25.502 17.952 1.00 69.44 162 THR A N 1
ATOM 1179 C CA . THR A 1 162 ? -30.657 -25.713 16.510 1.00 69.44 162 THR A CA 1
ATOM 1180 C C . THR A 1 162 ? -30.544 -24.408 15.708 1.00 69.44 162 THR A C 1
ATOM 1182 O O . THR A 1 162 ? -29.991 -24.395 14.605 1.00 69.44 162 THR A O 1
ATOM 1185 N N . VAL A 1 163 ? -31.037 -23.288 16.250 1.00 70.00 163 VAL A N 1
ATOM 1186 C CA . VAL A 1 163 ? -30.925 -21.967 15.605 1.00 70.00 163 VAL A CA 1
ATOM 1187 C C . VAL A 1 163 ? -29.475 -21.482 15.613 1.00 70.00 163 VAL A C 1
ATOM 1189 O O . VAL A 1 163 ? -28.984 -21.027 14.579 1.00 70.00 163 VAL A O 1
ATOM 1192 N N . VAL A 1 164 ? -28.761 -21.640 16.730 1.00 71.62 164 VAL A N 1
ATOM 1193 C CA . VAL A 1 164 ? -27.336 -21.290 16.839 1.00 71.62 164 VAL A CA 1
ATOM 1194 C C . VAL A 1 164 ? -26.492 -22.120 15.867 1.00 71.62 164 VAL A C 1
ATOM 1196 O O . VAL A 1 164 ? -25.669 -21.552 15.149 1.00 71.62 164 VAL A O 1
ATOM 1199 N N . ALA A 1 165 ? -26.744 -23.429 15.758 1.00 72.12 165 ALA A N 1
ATOM 1200 C CA . ALA A 1 165 ? -26.062 -24.300 14.800 1.00 72.12 165 ALA A CA 1
ATOM 1201 C C . ALA A 1 165 ? -26.322 -23.886 13.340 1.00 72.12 165 ALA A C 1
ATOM 1203 O O . ALA A 1 165 ? -25.392 -23.853 12.532 1.00 72.12 165 ALA A O 1
ATOM 1204 N N . ARG A 1 166 ? -27.559 -23.500 12.995 1.00 74.88 166 ARG A N 1
ATOM 1205 C CA . ARG A 1 166 ? -27.903 -23.021 11.645 1.00 74.88 166 ARG A CA 1
ATOM 1206 C C . ARG A 1 166 ? -27.228 -21.685 11.317 1.00 74.88 166 ARG A C 1
ATOM 1208 O O . ARG A 1 166 ? -26.700 -21.535 10.218 1.00 74.88 166 ARG A O 1
ATOM 1215 N N . VAL A 1 167 ? -27.197 -20.738 12.257 1.00 73.25 167 VAL A N 1
ATOM 1216 C CA . VAL A 1 167 ? -26.512 -19.444 12.075 1.00 73.25 167 VAL A CA 1
ATOM 1217 C C . VAL A 1 167 ? -24.996 -19.634 11.966 1.00 73.25 167 VAL A C 1
ATOM 1219 O O . VAL A 1 167 ? -24.354 -18.988 11.139 1.00 73.25 167 VAL A O 1
ATOM 1222 N N . ALA A 1 168 ? -24.412 -20.544 12.751 1.00 72.62 168 ALA A N 1
ATOM 1223 C CA . ALA A 1 168 ? -22.997 -20.890 12.654 1.00 72.62 168 ALA A CA 1
ATOM 1224 C C . ALA A 1 168 ? -22.659 -21.538 11.300 1.00 72.62 168 ALA A C 1
ATOM 1226 O O . ALA A 1 168 ? -21.679 -21.142 10.672 1.00 72.62 168 ALA A O 1
ATOM 1227 N N . ALA A 1 169 ? -23.494 -22.461 10.811 1.00 75.19 169 ALA A N 1
ATOM 1228 C CA . ALA A 1 169 ? -23.329 -23.085 9.499 1.00 75.19 169 ALA A CA 1
ATOM 1229 C C . ALA A 1 169 ? -23.448 -22.067 8.351 1.00 75.19 169 ALA A C 1
ATOM 1231 O O . ALA A 1 169 ? -22.618 -22.069 7.445 1.00 75.19 169 ALA A O 1
ATOM 1232 N N . GLN A 1 170 ? -24.414 -21.142 8.419 1.00 76.50 170 GLN A N 1
ATOM 1233 C CA . GLN A 1 170 ? -24.554 -20.058 7.439 1.00 76.50 170 GLN A CA 1
ATOM 1234 C C . GLN A 1 170 ? -23.356 -19.103 7.456 1.00 76.50 170 GLN A C 1
ATOM 1236 O O . GLN A 1 170 ? -22.860 -18.730 6.396 1.00 76.50 170 GLN A O 1
ATOM 1241 N N . LYS A 1 171 ? -22.840 -18.744 8.641 1.00 73.56 171 LYS A N 1
ATOM 1242 C CA . LYS A 1 171 ? -21.612 -17.944 8.754 1.00 73.56 171 LYS A CA 1
ATOM 1243 C C . LYS A 1 171 ? -20.408 -18.675 8.169 1.00 73.56 171 LYS A C 1
ATOM 1245 O O . LYS A 1 171 ? -19.664 -18.075 7.408 1.00 73.56 171 LYS A O 1
ATOM 1250 N N . GLN A 1 172 ? -20.239 -19.963 8.470 1.00 76.50 172 GLN A N 1
ATOM 1251 C CA . GLN A 1 172 ? -19.155 -20.769 7.902 1.00 76.50 172 GLN A CA 1
ATOM 1252 C C . GLN A 1 172 ? -19.259 -20.882 6.379 1.00 76.50 172 GLN A C 1
ATOM 1254 O O . GLN A 1 172 ? -18.240 -20.795 5.698 1.00 76.50 172 GLN A O 1
ATOM 1259 N N . GLN A 1 173 ? -20.467 -21.041 5.837 1.00 77.12 173 GLN A N 1
ATOM 1260 C CA . GLN A 1 173 ? -20.686 -21.073 4.395 1.00 77.12 173 GLN A CA 1
ATOM 1261 C C . GLN A 1 173 ? -20.351 -19.723 3.745 1.00 77.12 173 GLN A C 1
ATOM 1263 O O . GLN A 1 173 ? -19.564 -19.694 2.804 1.00 77.12 173 GLN A O 1
ATOM 1268 N N . ALA A 1 174 ? -20.830 -18.609 4.305 1.00 73.25 174 ALA A N 1
ATOM 1269 C CA . ALA A 1 174 ? -20.499 -17.269 3.818 1.00 73.25 174 ALA A CA 1
ATOM 1270 C C . ALA A 1 174 ? -18.987 -16.979 3.884 1.00 73.25 174 ALA A C 1
ATOM 1272 O O . ALA A 1 174 ? -18.420 -16.385 2.966 1.00 73.25 174 ALA A O 1
ATOM 1273 N N . THR A 1 175 ? -18.297 -17.438 4.936 1.00 79.56 175 THR A N 1
ATOM 1274 C CA . THR A 1 175 ? -16.833 -17.333 5.037 1.00 79.56 175 THR A CA 1
ATOM 1275 C C . THR A 1 175 ? -16.130 -18.159 3.960 1.00 79.56 175 THR A C 1
ATOM 1277 O O . THR A 1 175 ? -15.198 -17.654 3.342 1.00 79.56 175 THR A O 1
ATOM 1280 N N . ARG A 1 176 ? -16.580 -19.391 3.686 1.00 79.81 176 ARG A N 1
ATOM 1281 C CA . ARG A 1 176 ? -16.009 -20.237 2.623 1.00 79.81 176 ARG A CA 1
ATOM 1282 C C . ARG A 1 176 ? -16.216 -19.637 1.237 1.00 79.81 176 ARG A C 1
ATOM 1284 O O . ARG A 1 176 ? -15.280 -19.626 0.449 1.00 79.81 176 ARG A O 1
ATOM 1291 N N . GLU A 1 177 ? -17.403 -19.108 0.954 1.00 80.62 177 GLU A N 1
ATOM 1292 C CA . GLU A 1 177 ? -17.706 -18.439 -0.317 1.00 80.62 177 GLU A CA 1
ATOM 1293 C C . GLU A 1 177 ? -16.853 -17.174 -0.498 1.00 80.62 177 GLU A C 1
ATOM 1295 O O . GLU A 1 177 ? -16.304 -16.946 -1.574 1.00 80.62 177 GLU A O 1
ATOM 1300 N N . THR A 1 178 ? -16.648 -16.401 0.574 1.00 79.19 178 THR A N 1
ATOM 1301 C CA . THR A 1 178 ? -15.772 -15.217 0.553 1.00 79.19 178 THR A CA 1
ATOM 1302 C C . THR A 1 178 ? -14.307 -15.603 0.334 1.00 79.19 178 THR A C 1
ATOM 1304 O O . THR A 1 178 ? -13.627 -14.992 -0.488 1.00 79.19 178 THR A O 1
ATOM 1307 N N . GLN A 1 179 ? -13.824 -16.646 1.016 1.00 80.94 179 GLN A N 1
ATOM 1308 C CA . GLN A 1 179 ? -12.462 -17.159 0.843 1.00 80.94 179 GLN A CA 1
ATOM 1309 C C . GLN A 1 179 ? -12.237 -17.719 -0.565 1.00 80.94 179 GLN A C 1
ATOM 1311 O O . GLN A 1 179 ? -11.205 -17.437 -1.164 1.00 80.94 179 GLN A O 1
ATOM 1316 N N . ALA A 1 180 ? -13.207 -18.452 -1.118 1.00 81.19 180 ALA A N 1
ATOM 1317 C CA . ALA A 1 180 ? -13.144 -18.982 -2.478 1.00 81.19 180 ALA A CA 1
ATOM 1318 C C . ALA A 1 180 ? -13.178 -17.868 -3.539 1.00 81.19 180 ALA A C 1
ATOM 1320 O O . ALA A 1 180 ? -12.458 -17.926 -4.532 1.00 81.19 180 ALA A O 1
ATOM 1321 N N . ALA A 1 181 ? -13.976 -16.818 -3.324 1.00 79.38 181 ALA A N 1
ATOM 1322 C CA . ALA A 1 181 ? -13.990 -15.656 -4.207 1.00 79.38 181 ALA A CA 1
ATOM 1323 C C . ALA A 1 181 ? -12.667 -14.874 -4.143 1.00 79.38 181 ALA A C 1
ATOM 1325 O O . ALA A 1 181 ? -12.179 -14.397 -5.168 1.00 79.38 181 ALA A O 1
ATOM 1326 N N . GLN A 1 182 ? -12.072 -14.746 -2.955 1.00 82.56 182 GLN A N 1
ATOM 1327 C CA . GLN A 1 182 ? -10.783 -14.082 -2.780 1.00 82.56 182 GLN A CA 1
ATOM 1328 C C . GLN A 1 182 ? -9.640 -14.891 -3.401 1.00 82.56 182 GLN A C 1
ATOM 1330 O O . GLN A 1 182 ? -8.813 -14.313 -4.102 1.00 82.56 182 GLN A O 1
ATOM 1335 N N . SER A 1 183 ? -9.617 -16.214 -3.214 1.00 83.69 183 SER A N 1
ATOM 1336 C CA . SER A 1 183 ? -8.603 -17.071 -3.832 1.00 83.69 183 SER A CA 1
ATOM 1337 C C . SER A 1 183 ? -8.694 -17.035 -5.357 1.00 83.69 183 SER A C 1
ATOM 1339 O O . SER A 1 183 ? -7.673 -16.842 -6.008 1.00 83.69 183 SER A O 1
ATOM 1341 N N . ALA A 1 184 ? -9.902 -17.100 -5.929 1.00 85.19 184 ALA A N 1
ATOM 1342 C CA . ALA A 1 184 ? -10.101 -16.989 -7.374 1.00 85.19 184 ALA A CA 1
ATOM 1343 C C . ALA A 1 184 ? -9.591 -15.649 -7.933 1.00 85.19 184 ALA A C 1
ATOM 1345 O O . ALA A 1 184 ? -8.928 -15.622 -8.969 1.00 85.19 184 ALA A O 1
ATOM 1346 N N . ARG A 1 185 ? -9.838 -14.535 -7.226 1.00 83.19 185 ARG A N 1
ATOM 1347 C CA . ARG A 1 185 ? -9.337 -13.210 -7.630 1.00 83.19 185 ARG A CA 1
ATOM 1348 C C . ARG A 1 185 ? -7.812 -13.130 -7.623 1.00 83.19 185 ARG A C 1
ATOM 1350 O O . ARG A 1 185 ? -7.264 -12.533 -8.547 1.00 83.19 185 ARG A O 1
ATOM 1357 N N . LEU A 1 186 ? -7.163 -13.715 -6.613 1.00 86.44 186 LEU A N 1
ATOM 1358 C CA . LEU A 1 186 ? -5.702 -13.768 -6.506 1.00 86.44 186 LEU A CA 1
ATOM 1359 C C . LEU A 1 186 ? -5.094 -14.626 -7.616 1.00 86.44 186 LEU A C 1
ATOM 1361 O O . LEU A 1 186 ? -4.171 -14.181 -8.289 1.00 86.44 186 LEU A O 1
ATOM 1365 N N . THR A 1 187 ? -5.656 -15.811 -7.873 1.00 88.50 187 THR A N 1
ATOM 1366 C CA . THR A 1 187 ? -5.209 -16.677 -8.974 1.00 88.50 187 THR A CA 1
ATOM 1367 C C . THR A 1 187 ? -5.300 -15.964 -10.321 1.00 88.50 187 THR A C 1
ATOM 1369 O O . THR A 1 187 ? -4.366 -16.020 -11.113 1.00 88.50 187 THR A O 1
ATOM 1372 N N . GLU A 1 188 ? -6.394 -15.246 -10.569 1.00 87.56 188 GLU A N 1
ATOM 1373 C CA . GLU A 1 188 ? -6.576 -14.494 -11.811 1.00 87.56 188 GLU A CA 1
ATOM 1374 C C . GLU A 1 188 ? -5.601 -13.306 -11.913 1.00 87.56 188 GLU A C 1
ATOM 1376 O O . GLU A 1 188 ? -5.075 -13.040 -12.988 1.00 87.56 188 GLU A O 1
ATOM 1381 N N . ALA A 1 189 ? -5.311 -12.610 -10.806 1.00 87.25 189 ALA A N 1
ATOM 1382 C CA . ALA A 1 189 ? -4.300 -11.549 -10.776 1.00 87.25 189 ALA A CA 1
ATOM 1383 C C . ALA A 1 189 ? -2.891 -12.088 -11.076 1.00 87.25 189 ALA A C 1
ATOM 1385 O O . ALA A 1 189 ? -2.162 -11.497 -11.871 1.00 87.25 189 ALA A O 1
ATOM 1386 N N . HIS A 1 190 ? -2.529 -13.237 -10.496 1.00 91.00 190 HIS A N 1
ATOM 1387 C CA . HIS A 1 190 ? -1.255 -13.910 -10.766 1.00 91.00 190 HIS A CA 1
ATOM 1388 C C . HIS A 1 190 ? -1.142 -14.359 -12.213 1.00 91.00 190 HIS A C 1
ATOM 1390 O O . HIS A 1 190 ? -0.110 -14.127 -12.831 1.00 91.00 190 HIS A O 1
ATOM 1396 N N . GLN A 1 191 ? -2.207 -14.936 -12.771 1.00 92.56 191 GLN A N 1
ATOM 1397 C CA . GLN A 1 191 ? -2.223 -15.342 -14.172 1.00 92.56 191 GLN A CA 1
ATOM 1398 C C . GLN A 1 191 ? -1.985 -14.143 -15.101 1.00 92.56 191 GLN A C 1
ATOM 1400 O O . GLN A 1 191 ? -1.134 -14.211 -15.982 1.00 92.56 191 GLN A O 1
ATOM 1405 N N . VAL A 1 192 ? -2.686 -13.027 -14.879 1.00 91.88 192 VAL A N 1
ATOM 1406 C CA . VAL A 1 192 ? -2.514 -11.799 -15.674 1.00 91.88 192 VAL A CA 1
ATOM 1407 C C . VAL A 1 192 ? -1.095 -11.236 -15.537 1.00 91.88 192 VAL A C 1
ATOM 1409 O O . VAL A 1 192 ? -0.495 -10.812 -16.526 1.00 91.88 192 VAL A O 1
ATOM 1412 N N . ALA A 1 193 ? -0.534 -11.252 -14.327 1.00 91.75 193 ALA A N 1
ATOM 1413 C CA . ALA A 1 193 ? 0.837 -10.818 -14.083 1.00 91.75 193 ALA A CA 1
ATOM 1414 C C . ALA A 1 193 ? 1.869 -11.717 -14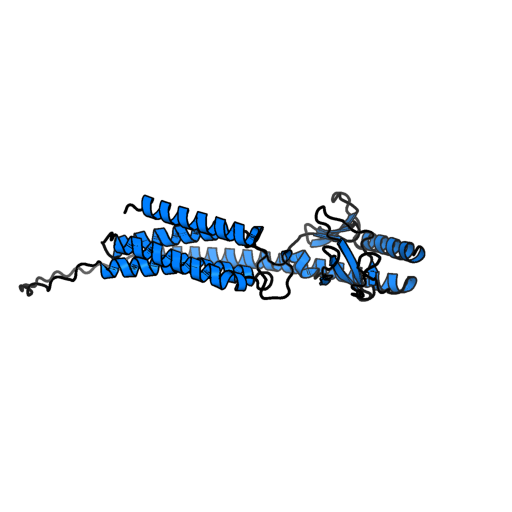.784 1.00 91.75 193 ALA A C 1
ATOM 1416 O O . ALA A 1 193 ? 2.851 -11.210 -15.330 1.00 91.75 193 ALA A O 1
ATOM 1417 N N . ASP A 1 194 ? 1.645 -13.030 -14.803 1.00 93.12 194 ASP A N 1
ATOM 1418 C CA . ASP A 1 194 ? 2.511 -13.998 -15.476 1.00 93.12 194 ASP A CA 1
ATOM 1419 C C . ASP A 1 194 ? 2.434 -13.847 -17.004 1.00 93.12 194 ASP A C 1
ATOM 1421 O O . ASP A 1 194 ? 3.472 -13.850 -17.669 1.00 93.12 194 ASP A O 1
ATOM 1425 N N . GLU A 1 195 ? 1.235 -13.622 -17.557 1.00 94.12 195 GLU A N 1
ATOM 1426 C CA . GLU A 1 195 ? 1.023 -13.310 -18.979 1.00 94.12 195 GLU A CA 1
ATOM 1427 C C . GLU A 1 195 ? 1.786 -12.041 -19.391 1.00 94.12 195 GLU A C 1
ATOM 1429 O O . GLU A 1 195 ? 2.531 -12.053 -20.375 1.00 94.12 195 GLU A O 1
ATOM 1434 N N . LEU A 1 196 ? 1.672 -10.957 -18.614 1.00 93.81 196 LEU A N 1
ATOM 1435 C CA . LEU A 1 196 ? 2.406 -9.721 -18.893 1.00 93.81 196 LEU A CA 1
ATOM 1436 C C . LEU A 1 196 ? 3.922 -9.916 -18.752 1.00 93.81 196 LEU A C 1
ATOM 1438 O O . LEU A 1 196 ? 4.685 -9.442 -19.591 1.00 93.81 196 LEU A O 1
ATOM 1442 N N . SER A 1 197 ? 4.369 -10.641 -17.724 1.00 93.25 197 SER A N 1
ATOM 1443 C CA . SER A 1 197 ? 5.793 -10.926 -17.502 1.00 93.25 197 SER A CA 1
ATOM 1444 C C . SER A 1 197 ? 6.410 -11.705 -18.665 1.00 93.25 197 SER A C 1
ATOM 1446 O O . SER A 1 197 ? 7.541 -11.427 -19.064 1.00 93.25 197 SER A O 1
ATOM 1448 N N . ALA A 1 198 ? 5.671 -12.662 -19.234 1.00 94.38 198 ALA A N 1
ATOM 1449 C CA . ALA A 1 198 ? 6.109 -13.406 -20.408 1.00 94.38 198 ALA A CA 1
ATOM 1450 C C . ALA A 1 198 ? 6.272 -12.486 -21.627 1.00 94.38 198 ALA A C 1
ATOM 1452 O O . ALA A 1 198 ? 7.319 -12.514 -22.272 1.00 94.38 198 ALA A O 1
ATOM 1453 N N . LEU A 1 199 ? 5.292 -11.614 -21.889 1.00 94.25 199 LEU A N 1
ATOM 1454 C CA . LEU A 1 199 ? 5.365 -10.652 -22.993 1.00 94.25 199 LEU A CA 1
ATOM 1455 C C . LEU A 1 199 ? 6.539 -9.674 -22.842 1.00 94.25 199 LEU A C 1
ATOM 1457 O O . LEU A 1 199 ? 7.241 -9.402 -23.813 1.00 94.25 199 LEU A O 1
ATOM 1461 N N . LEU A 1 200 ? 6.789 -9.171 -21.631 1.00 93.38 200 LEU A N 1
ATOM 1462 C CA . LEU A 1 200 ? 7.907 -8.261 -21.361 1.00 93.38 200 LEU A CA 1
ATOM 1463 C C . LEU A 1 200 ? 9.271 -8.947 -21.485 1.00 93.38 200 LEU A C 1
ATOM 1465 O O . LEU A 1 200 ? 10.236 -8.319 -21.920 1.00 93.38 200 LEU A O 1
ATOM 1469 N N . ARG A 1 201 ? 9.362 -10.242 -21.167 1.00 93.12 201 ARG A N 1
ATOM 1470 C CA . ARG A 1 201 ? 10.568 -11.029 -21.445 1.00 93.12 201 ARG A CA 1
ATOM 1471 C C . ARG A 1 201 ? 10.798 -11.187 -22.943 1.00 93.12 201 ARG A C 1
ATOM 1473 O O . ARG A 1 201 ? 11.908 -10.944 -23.400 1.00 93.12 201 ARG A O 1
ATOM 1480 N N . THR A 1 202 ? 9.761 -11.521 -23.709 1.00 93.00 202 THR A N 1
ATOM 1481 C CA . THR A 1 202 ? 9.861 -11.596 -25.175 1.00 93.00 202 THR A CA 1
ATOM 1482 C C . THR A 1 202 ? 10.255 -10.249 -25.779 1.00 93.00 202 THR A C 1
ATOM 1484 O O . THR A 1 202 ? 11.090 -10.203 -26.678 1.00 93.00 202 THR A O 1
ATOM 1487 N N . LEU A 1 203 ? 9.717 -9.144 -25.254 1.00 91.38 203 LEU A N 1
ATOM 1488 C CA . LEU A 1 203 ? 10.136 -7.796 -25.629 1.00 91.38 203 LEU A CA 1
ATOM 1489 C C . LEU A 1 203 ? 11.633 -7.583 -25.377 1.00 91.38 203 LEU A C 1
ATOM 1491 O O . LEU A 1 203 ? 12.341 -7.160 -26.285 1.00 91.38 203 LEU A O 1
ATOM 1495 N N . ALA A 1 204 ? 12.121 -7.904 -24.177 1.00 90.19 204 ALA A N 1
ATOM 1496 C CA . ALA A 1 204 ? 13.532 -7.766 -23.823 1.00 90.19 204 ALA A CA 1
ATOM 1497 C C . ALA A 1 204 ? 14.443 -8.609 -24.729 1.00 90.19 204 ALA A C 1
ATOM 1499 O O . ALA A 1 204 ? 15.453 -8.121 -25.231 1.00 90.19 204 ALA A O 1
ATOM 1500 N N . GLU A 1 205 ? 14.077 -9.866 -24.982 1.00 90.62 205 GLU A N 1
ATOM 1501 C CA . GLU A 1 205 ? 14.798 -10.752 -25.899 1.00 90.62 205 GLU A CA 1
ATOM 1502 C C . GLU A 1 205 ? 14.836 -10.191 -27.321 1.00 90.62 205 GLU A C 1
ATOM 1504 O O . GLU A 1 205 ? 15.887 -10.218 -27.958 1.00 90.62 205 GLU A O 1
ATOM 1509 N N . HIS A 1 206 ? 13.715 -9.655 -27.808 1.00 90.25 206 HIS A N 1
ATOM 1510 C CA . HIS A 1 206 ? 13.635 -9.076 -29.141 1.00 90.25 206 HIS A CA 1
ATOM 1511 C C . HIS A 1 206 ? 14.472 -7.800 -29.252 1.00 90.25 206 HIS A C 1
ATOM 1513 O O . HIS A 1 206 ? 15.309 -7.704 -30.140 1.00 90.25 206 HIS A O 1
ATOM 1519 N N . VAL A 1 207 ? 14.332 -6.850 -28.324 1.00 87.69 207 VAL A N 1
ATOM 1520 C CA . VAL A 1 207 ? 15.105 -5.595 -28.339 1.00 87.69 207 VAL A CA 1
ATOM 1521 C C . VAL A 1 207 ? 16.612 -5.861 -28.205 1.00 87.69 207 VAL A C 1
ATOM 1523 O O . VAL A 1 207 ? 17.410 -5.231 -28.903 1.00 87.69 207 VAL A O 1
ATOM 1526 N N . ASN A 1 208 ? 17.016 -6.842 -27.387 1.00 86.62 208 ASN A N 1
ATOM 1527 C CA . ASN A 1 208 ? 18.411 -7.288 -27.269 1.00 86.62 208 ASN A CA 1
ATOM 1528 C C . ASN A 1 208 ? 19.037 -7.669 -28.620 1.00 86.62 208 ASN A C 1
ATOM 1530 O O . ASN A 1 208 ? 20.241 -7.490 -28.789 1.00 86.62 208 ASN A O 1
ATOM 1534 N N . GLN A 1 209 ? 18.252 -8.183 -29.573 1.00 86.75 209 GLN A N 1
ATOM 1535 C CA . GLN A 1 209 ? 18.758 -8.566 -30.896 1.00 86.75 209 GLN A CA 1
ATOM 1536 C C . GLN A 1 209 ? 19.165 -7.359 -31.753 1.00 86.75 209 GLN A C 1
ATOM 1538 O O . GLN A 1 209 ? 19.969 -7.529 -32.667 1.00 86.75 209 GLN A O 1
ATOM 1543 N N . TYR A 1 210 ? 18.637 -6.161 -31.468 1.00 85.94 210 TYR A N 1
ATOM 1544 C CA . TYR A 1 210 ? 18.821 -4.970 -32.306 1.00 85.94 210 TYR A CA 1
ATOM 1545 C C . TYR A 1 210 ? 19.646 -3.864 -31.645 1.00 85.94 210 TYR A C 1
ATOM 1547 O O . TYR A 1 210 ? 20.459 -3.244 -32.325 1.00 85.94 210 TYR A O 1
ATOM 1555 N N . VAL A 1 211 ? 19.451 -3.609 -30.346 1.00 78.62 211 VAL A N 1
ATOM 1556 C CA . VAL A 1 211 ? 20.038 -2.434 -29.666 1.00 78.62 211 VAL A CA 1
ATOM 1557 C C . VAL A 1 211 ? 21.049 -2.820 -28.578 1.00 78.62 211 VAL A C 1
ATOM 1559 O O . VAL A 1 211 ? 21.942 -2.042 -28.267 1.00 78.62 211 VAL A O 1
ATOM 1562 N N . GLY A 1 212 ? 20.994 -4.046 -28.045 1.00 76.12 212 GLY A N 1
ATOM 1563 C CA . GLY A 1 212 ? 21.793 -4.440 -26.877 1.00 76.12 212 GLY A CA 1
ATOM 1564 C C . GLY A 1 212 ? 21.398 -3.662 -25.605 1.00 76.12 212 GLY A C 1
ATOM 1565 O O . GLY A 1 212 ? 20.735 -2.628 -25.683 1.00 76.12 212 GLY A O 1
ATOM 1566 N N . PRO A 1 213 ? 21.715 -4.163 -24.400 1.00 74.44 213 PRO A N 1
ATOM 1567 C CA . PRO A 1 213 ? 21.326 -3.497 -23.164 1.00 74.44 213 PRO A CA 1
ATOM 1568 C C . PRO A 1 213 ? 22.339 -2.409 -22.791 1.00 74.44 213 PRO A C 1
ATOM 1570 O O . PRO A 1 213 ? 23.547 -2.651 -22.765 1.00 74.44 213 PRO A O 1
ATOM 1573 N N . GLU A 1 214 ? 21.852 -1.224 -22.428 1.00 69.50 214 GLU A N 1
ATOM 1574 C CA . GLU A 1 214 ? 22.702 -0.097 -22.042 1.00 69.50 214 GLU A CA 1
ATOM 1575 C C . GLU A 1 214 ? 22.587 0.205 -20.548 1.00 69.50 214 GLU A C 1
ATOM 1577 O O . GLU A 1 214 ? 21.543 0.017 -19.916 1.00 69.50 214 GLU A O 1
ATOM 1582 N N . THR A 1 215 ? 23.681 0.682 -19.954 1.00 67.00 215 THR A N 1
ATOM 1583 C CA . THR A 1 215 ? 23.652 1.203 -18.585 1.00 67.00 215 THR A CA 1
ATOM 1584 C C . THR A 1 215 ? 23.278 2.674 -18.613 1.00 67.00 215 THR A C 1
ATOM 1586 O O . THR A 1 215 ? 24.076 3.512 -19.037 1.00 67.00 215 THR A O 1
ATOM 1589 N N . PHE A 1 216 ? 22.098 2.997 -18.097 1.00 62.50 216 PHE A N 1
ATOM 1590 C CA . PHE A 1 216 ? 21.645 4.376 -17.976 1.00 62.50 216 PHE A CA 1
ATOM 1591 C C . PHE A 1 216 ? 22.145 5.001 -16.674 1.00 62.50 216 PHE A C 1
ATOM 1593 O O . PHE A 1 216 ? 22.133 4.376 -15.608 1.00 62.50 216 PHE A O 1
ATOM 1600 N N . GLN A 1 217 ? 22.590 6.254 -16.766 1.00 60.47 217 GLN A N 1
ATOM 1601 C CA . GLN A 1 217 ? 22.839 7.087 -15.595 1.00 60.47 217 GLN A CA 1
ATOM 1602 C C . GLN A 1 217 ? 21.560 7.849 -15.264 1.00 60.47 217 GLN A C 1
ATOM 1604 O O . GLN A 1 217 ? 21.113 8.690 -16.041 1.00 60.47 217 GLN A O 1
ATOM 1609 N N . VAL A 1 218 ? 20.977 7.551 -14.106 1.00 57.94 218 VAL A N 1
ATOM 1610 C CA . VAL A 1 218 ? 19.811 8.271 -13.589 1.00 57.94 218 VAL A CA 1
ATOM 1611 C C . VAL A 1 218 ? 20.314 9.357 -12.636 1.00 57.94 218 VAL A C 1
ATOM 1613 O O . VAL A 1 218 ? 20.844 9.048 -11.572 1.00 57.94 218 VAL A O 1
ATOM 1616 N N . GLY A 1 219 ? 20.202 10.629 -13.033 1.00 54.06 219 GLY A N 1
ATOM 1617 C CA . GLY A 1 219 ? 20.604 11.786 -12.223 1.00 54.06 219 GLY A CA 1
ATOM 1618 C C . GLY A 1 219 ? 20.710 13.090 -13.031 1.00 54.06 219 GLY A C 1
ATOM 1619 O O . GLY A 1 219 ? 20.793 13.048 -14.260 1.00 54.06 219 GLY A O 1
ATOM 1620 N N . PRO A 1 220 ? 20.710 14.269 -12.378 1.00 47.97 220 PRO A N 1
ATOM 1621 C CA . PRO A 1 220 ? 20.814 15.547 -13.074 1.00 47.97 220 PRO A CA 1
ATOM 1622 C C . PRO A 1 220 ? 22.170 15.686 -13.776 1.00 47.97 220 PRO A C 1
ATOM 1624 O O . PRO A 1 220 ? 23.219 15.339 -13.220 1.00 47.97 220 PRO A O 1
ATOM 1627 N N . ARG A 1 221 ? 22.158 16.266 -14.986 1.00 44.97 221 ARG A N 1
ATOM 1628 C CA . ARG A 1 221 ? 23.370 16.641 -15.734 1.00 44.97 221 ARG A CA 1
ATOM 1629 C C . ARG A 1 221 ? 24.300 17.457 -14.822 1.00 44.97 221 ARG A C 1
ATOM 1631 O O . ARG A 1 221 ? 24.028 18.620 -14.545 1.00 44.97 221 ARG A O 1
ATOM 1638 N N . GLY A 1 222 ? 25.395 16.854 -14.352 1.00 42.66 222 GLY A N 1
ATOM 1639 C CA . GLY A 1 222 ? 26.475 17.562 -13.653 1.00 42.66 222 GLY A CA 1
ATOM 1640 C C . GLY A 1 222 ? 26.769 17.170 -12.199 1.00 42.66 222 GLY A C 1
ATOM 1641 O O . GLY A 1 222 ? 27.770 17.651 -11.670 1.00 42.66 222 GLY A O 1
ATOM 1642 N N . ARG A 1 223 ? 26.003 16.284 -11.541 1.00 42.53 223 ARG A N 1
ATOM 1643 C CA . ARG A 1 223 ? 26.423 15.690 -10.250 1.00 42.53 223 ARG A CA 1
ATOM 1644 C C . ARG A 1 223 ? 26.237 14.175 -10.256 1.00 42.53 223 ARG A C 1
ATOM 1646 O O . ARG A 1 223 ? 25.123 13.671 -10.278 1.00 42.53 223 ARG A O 1
ATOM 1653 N N . LYS A 1 224 ? 27.369 13.466 -10.240 1.00 37.97 224 LYS A N 1
ATOM 1654 C CA . LYS A 1 224 ? 27.486 12.005 -10.268 1.00 37.97 224 LYS A CA 1
ATOM 1655 C C . LYS A 1 224 ? 26.993 11.370 -8.962 1.00 37.97 224 LYS A C 1
ATOM 1657 O O . LYS A 1 224 ? 27.798 10.961 -8.133 1.00 37.97 224 LYS A O 1
ATOM 1662 N N . ALA A 1 225 ? 25.685 11.247 -8.782 1.00 40.59 225 ALA A N 1
ATOM 1663 C CA . ALA A 1 225 ? 25.160 10.104 -8.044 1.00 40.59 225 ALA A CA 1
ATOM 1664 C C . ALA A 1 225 ? 25.088 8.944 -9.051 1.00 40.59 225 ALA A C 1
ATOM 1666 O O . ALA A 1 225 ? 24.055 8.693 -9.658 1.00 40.59 225 ALA A O 1
ATOM 1667 N N . GLU A 1 226 ? 26.232 8.310 -9.336 1.00 46.28 226 GLU A N 1
ATOM 1668 C CA . GLU A 1 226 ? 26.312 7.181 -10.274 1.00 46.28 226 GLU A CA 1
ATOM 1669 C C . GLU A 1 226 ? 25.682 5.937 -9.633 1.00 46.28 226 GLU A C 1
ATOM 1671 O O . GLU A 1 226 ? 26.379 5.035 -9.172 1.00 46.28 226 GLU A O 1
ATOM 1676 N N . ARG A 1 227 ? 24.351 5.848 -9.618 1.00 53.53 227 ARG A N 1
ATOM 1677 C CA . ARG A 1 227 ? 23.705 4.539 -9.557 1.00 53.53 227 ARG A CA 1
ATOM 1678 C C . ARG A 1 227 ? 23.442 4.113 -10.992 1.00 53.53 227 ARG A C 1
ATOM 1680 O O . ARG A 1 227 ? 22.506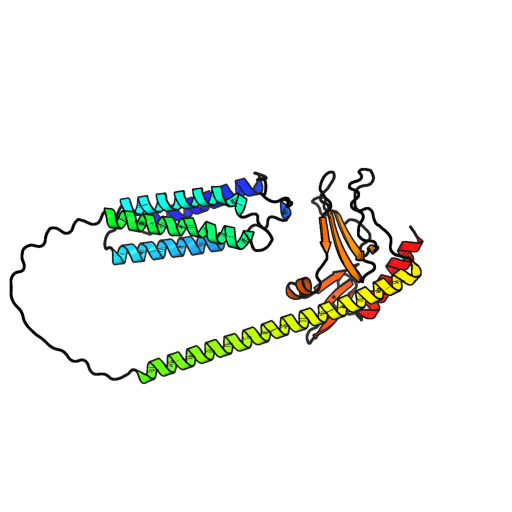 4.584 -11.627 1.00 53.53 227 ARG A O 1
ATOM 1687 N N . ARG A 1 228 ? 24.335 3.274 -11.525 1.00 56.38 228 ARG A N 1
ATOM 1688 C CA . ARG A 1 228 ? 24.129 2.628 -12.826 1.00 56.38 228 ARG A CA 1
ATOM 1689 C C . ARG A 1 228 ? 22.875 1.772 -12.691 1.00 56.38 228 ARG A C 1
ATOM 1691 O O . ARG A 1 228 ? 22.870 0.847 -11.875 1.00 56.38 228 ARG A O 1
ATOM 1698 N N . SER A 1 229 ? 21.820 2.094 -13.434 1.00 61.34 229 SER A N 1
ATOM 1699 C CA . SER A 1 229 ? 20.684 1.182 -13.542 1.00 61.34 229 SER A CA 1
ATOM 1700 C C . SER A 1 229 ? 21.207 -0.174 -14.035 1.00 61.34 229 SER A C 1
ATOM 1702 O O . SER A 1 229 ? 22.125 -0.182 -14.867 1.00 61.34 229 SER A O 1
ATOM 1704 N N . PRO A 1 230 ? 20.697 -1.326 -13.553 1.00 69.38 230 PRO A N 1
ATOM 1705 C CA . PRO A 1 230 ? 20.750 -2.572 -14.302 1.00 69.38 230 PRO A CA 1
ATOM 1706 C C . PRO A 1 230 ? 20.578 -2.309 -15.796 1.00 69.38 230 PRO A C 1
ATOM 1708 O O . PRO A 1 230 ? 19.734 -1.509 -16.202 1.00 69.38 230 PRO A O 1
ATOM 1711 N N . ALA A 1 231 ? 21.430 -2.955 -16.589 1.00 75.31 231 ALA A N 1
ATOM 1712 C CA . ALA A 1 231 ? 21.424 -2.779 -18.028 1.00 75.31 231 ALA A CA 1
ATOM 1713 C C . ALA A 1 231 ? 20.041 -3.154 -18.587 1.00 75.31 231 ALA A C 1
ATOM 1715 O O . ALA A 1 231 ? 19.467 -4.188 -18.223 1.00 75.31 231 ALA A O 1
ATOM 1716 N N . GLY A 1 232 ? 19.493 -2.290 -19.432 1.00 83.25 232 GLY A N 1
ATOM 1717 C CA . GLY A 1 232 ? 18.115 -2.398 -19.895 1.00 83.25 232 GLY A CA 1
ATOM 1718 C C . GLY A 1 232 ? 17.777 -1.317 -20.905 1.00 83.25 232 GLY A C 1
ATOM 1719 O O . GLY A 1 232 ? 18.682 -0.712 -21.466 1.00 83.25 232 GLY A O 1
ATOM 1720 N N . TRP A 1 233 ? 16.488 -1.060 -21.115 1.00 84.69 233 TRP A N 1
ATOM 1721 C CA . TRP A 1 233 ? 15.999 -0.037 -22.041 1.00 84.69 233 TRP A CA 1
ATOM 1722 C C . TRP A 1 233 ? 14.977 0.876 -21.371 1.00 84.69 233 TRP A C 1
ATOM 1724 O O . TRP A 1 233 ? 14.118 0.390 -20.626 1.00 84.69 233 TRP A O 1
ATOM 1734 N N . PRO A 1 234 ? 15.043 2.194 -21.614 1.00 80.38 234 PRO A N 1
ATOM 1735 C CA . PRO A 1 234 ? 14.108 3.144 -21.045 1.00 80.38 234 PRO A CA 1
ATOM 1736 C C . PRO A 1 234 ? 12.727 2.924 -21.665 1.00 80.38 234 PRO A C 1
ATOM 1738 O O . PRO A 1 234 ? 12.555 2.992 -22.877 1.00 80.38 234 PRO A O 1
ATOM 1741 N N . LEU A 1 235 ? 11.731 2.677 -20.818 1.00 77.25 235 LEU A N 1
ATOM 1742 C CA . LEU A 1 235 ? 10.328 2.547 -21.218 1.00 77.25 235 LEU A CA 1
ATOM 1743 C C . LEU A 1 235 ? 9.553 3.854 -21.064 1.00 77.25 235 LEU A C 1
ATOM 1745 O O . LEU A 1 235 ? 8.422 3.969 -21.509 1.00 77.25 235 LEU A O 1
ATOM 1749 N N . THR A 1 236 ? 10.112 4.848 -20.386 1.00 67.25 236 THR A N 1
ATOM 1750 C CA . THR A 1 236 ? 9.521 6.184 -20.315 1.00 67.25 236 THR A CA 1
ATOM 1751 C C . THR A 1 236 ? 10.573 7.205 -20.692 1.00 67.25 236 THR A C 1
ATOM 1753 O O . THR A 1 236 ? 11.509 7.442 -19.928 1.00 67.25 236 THR A O 1
ATOM 1756 N N . GLY A 1 237 ? 10.404 7.824 -21.859 1.00 49.44 237 GLY A N 1
ATOM 1757 C CA . GLY A 1 237 ? 11.143 9.021 -22.231 1.00 49.44 237 GLY A CA 1
ATOM 1758 C C . GLY A 1 237 ? 10.625 10.219 -21.439 1.00 49.44 237 GLY A C 1
ATOM 1759 O O . GLY A 1 237 ? 9.492 10.651 -21.633 1.00 49.44 237 GLY A O 1
ATOM 1760 N N . GLY A 1 238 ? 11.456 10.763 -20.555 1.00 45.62 238 GLY A N 1
ATOM 1761 C CA . GLY A 1 238 ? 11.245 12.091 -19.987 1.00 45.62 238 GLY A CA 1
ATOM 1762 C C . GLY A 1 238 ? 10.608 12.111 -18.601 1.00 45.62 238 GLY A C 1
ATOM 1763 O O . GLY A 1 238 ? 9.434 11.802 -18.406 1.00 45.62 238 GLY A O 1
ATOM 1764 N N . GLU A 1 239 ? 11.432 12.557 -17.658 1.00 47.72 239 GLU A N 1
ATOM 1765 C CA . GLU A 1 239 ? 11.100 13.184 -16.384 1.00 47.72 239 GLU A CA 1
ATOM 1766 C C . GLU A 1 239 ? 9.657 13.707 -16.308 1.00 47.72 239 GLU A C 1
ATOM 1768 O O . GLU A 1 239 ? 9.334 14.796 -16.788 1.00 47.72 239 GLU A O 1
ATOM 1773 N N . ARG A 1 240 ? 8.771 12.984 -15.619 1.00 45.28 240 ARG A N 1
ATOM 1774 C CA . ARG A 1 240 ? 7.597 13.644 -15.047 1.00 45.28 240 ARG A CA 1
ATOM 1775 C C . ARG A 1 240 ? 8.031 14.364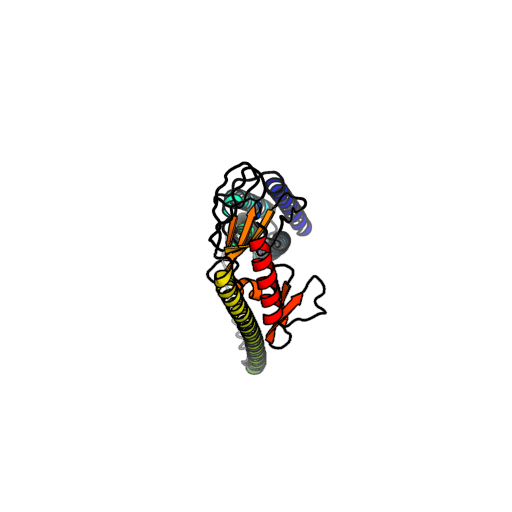 -13.787 1.00 45.28 240 ARG A C 1
ATOM 1777 O O . ARG A 1 240 ? 7.880 13.817 -12.705 1.00 45.28 240 ARG A O 1
ATOM 1784 N N . SER A 1 241 ? 8.531 15.587 -13.966 1.00 41.16 241 SER A N 1
ATOM 1785 C CA . SER A 1 241 ? 8.563 16.600 -12.915 1.00 41.16 241 SER A CA 1
ATOM 1786 C C . SER A 1 241 ? 7.143 16.726 -12.361 1.00 41.16 241 SER A C 1
ATOM 1788 O O . SER A 1 241 ? 6.253 17.312 -12.981 1.00 41.16 241 SER A O 1
ATOM 1790 N N . SER A 1 242 ? 6.886 16.085 -11.222 1.00 45.03 242 SER A N 1
ATOM 1791 C CA . SER A 1 242 ? 5.737 16.463 -10.412 1.00 45.03 242 SER A CA 1
ATOM 1792 C C . SER A 1 242 ? 5.985 17.881 -9.888 1.00 45.03 242 SER A C 1
ATOM 1794 O O . SER A 1 242 ? 7.132 18.327 -9.798 1.00 45.03 242 SER A O 1
ATOM 1796 N N . ALA A 1 243 ? 4.932 18.592 -9.484 1.00 46.28 243 ALA A N 1
ATOM 1797 C CA . ALA A 1 243 ? 5.049 19.916 -8.861 1.00 46.28 243 ALA A CA 1
ATOM 1798 C C . ALA A 1 243 ? 5.969 19.947 -7.611 1.00 46.28 243 ALA A C 1
ATOM 1800 O O . ALA A 1 243 ? 6.266 21.024 -7.104 1.00 46.28 243 ALA A O 1
ATOM 1801 N N . ALA A 1 244 ? 6.425 18.781 -7.134 1.00 49.12 244 ALA A N 1
ATOM 1802 C CA . ALA A 1 244 ? 7.323 18.590 -6.003 1.00 49.12 244 ALA A CA 1
ATOM 1803 C C . ALA A 1 244 ? 8.767 18.180 -6.388 1.00 49.12 244 ALA A C 1
ATOM 1805 O O . ALA A 1 244 ? 9.533 17.811 -5.508 1.00 49.12 244 ALA A O 1
ATOM 1806 N N . GLY A 1 245 ? 9.162 18.237 -7.668 1.00 55.22 245 GLY A N 1
ATOM 1807 C CA . GLY A 1 245 ? 10.559 18.000 -8.078 1.00 55.22 245 GLY A CA 1
ATOM 1808 C C . GLY A 1 245 ? 10.993 16.530 -8.123 1.00 55.22 245 GLY A C 1
ATOM 1809 O O . GLY A 1 245 ? 12.189 16.254 -8.151 1.00 55.22 245 GLY A O 1
ATOM 1810 N N . TYR A 1 246 ? 10.044 15.588 -8.151 1.00 56.22 246 TYR A N 1
ATOM 1811 C CA . TYR A 1 246 ? 10.349 14.165 -8.310 1.00 56.22 246 TYR A CA 1
ATOM 1812 C C . TYR A 1 246 ? 10.541 13.814 -9.782 1.00 56.22 246 TYR A C 1
ATOM 1814 O O . TYR A 1 246 ? 9.740 14.211 -10.627 1.00 56.22 246 TYR A O 1
ATOM 1822 N N . HIS A 1 247 ? 11.574 13.032 -10.070 1.00 65.25 247 HIS A N 1
ATOM 1823 C CA . HIS A 1 247 ? 11.876 12.469 -11.376 1.00 65.25 247 HIS A CA 1
ATOM 1824 C C . HIS A 1 247 ? 11.652 10.960 -11.306 1.00 65.25 247 HIS A C 1
ATOM 1826 O O . HIS A 1 247 ? 12.253 10.282 -10.474 1.00 65.25 247 HIS A O 1
ATOM 1832 N N . LEU A 1 248 ? 10.773 10.449 -12.170 1.00 70.31 248 LEU A N 1
ATOM 1833 C CA . LEU A 1 248 ? 10.458 9.027 -12.274 1.00 70.31 248 LEU A CA 1
ATOM 1834 C C . LEU A 1 248 ? 10.918 8.496 -13.631 1.00 70.31 248 LEU A C 1
ATOM 1836 O O . LEU A 1 248 ? 10.571 9.077 -14.661 1.00 70.31 248 LEU A O 1
ATOM 1840 N N . ALA A 1 249 ? 11.650 7.386 -13.633 1.00 75.75 249 ALA A N 1
ATOM 1841 C CA . ALA A 1 249 ? 12.056 6.689 -14.847 1.00 75.75 249 ALA A CA 1
ATOM 1842 C C . ALA A 1 249 ? 11.762 5.193 -14.721 1.00 75.75 249 ALA A C 1
ATOM 1844 O O . ALA A 1 249 ? 12.012 4.589 -13.681 1.00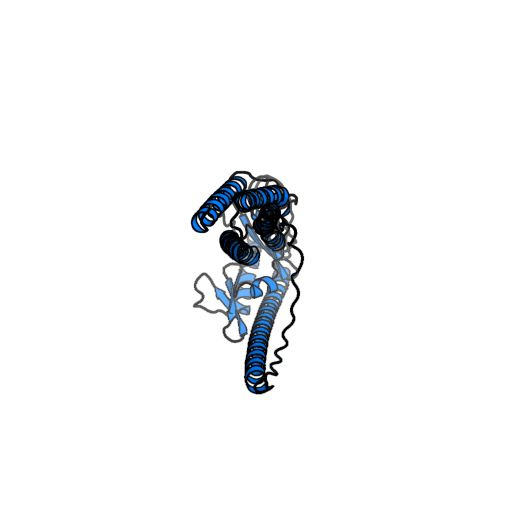 75.75 249 ALA A O 1
ATOM 1845 N N . THR A 1 250 ? 11.211 4.583 -15.768 1.00 82.62 250 THR A N 1
ATOM 1846 C CA . THR A 1 250 ? 10.925 3.145 -15.815 1.00 82.62 250 THR A CA 1
ATOM 1847 C C . THR A 1 250 ? 11.760 2.481 -16.899 1.00 82.62 250 THR A C 1
ATOM 1849 O O . THR A 1 250 ? 11.855 2.999 -18.011 1.00 82.62 250 THR A O 1
ATOM 1852 N N . PHE A 1 251 ? 12.361 1.338 -16.574 1.00 85.31 251 PHE A N 1
ATOM 1853 C CA . PHE A 1 251 ? 13.248 0.585 -17.456 1.00 85.31 251 PHE A CA 1
ATOM 1854 C C . PHE A 1 251 ? 12.811 -0.872 -17.556 1.00 85.31 251 PHE A C 1
ATOM 1856 O O . PHE A 1 251 ? 12.376 -1.465 -16.568 1.00 85.31 251 PHE A O 1
ATOM 1863 N N . LEU A 1 252 ? 12.989 -1.451 -18.740 1.00 88.81 252 LEU A N 1
ATOM 1864 C CA . LEU A 1 252 ? 12.942 -2.889 -18.965 1.00 88.81 252 LEU A CA 1
ATOM 1865 C C . LEU A 1 252 ? 14.363 -3.433 -18.878 1.00 88.81 252 LEU A C 1
ATOM 1867 O O . LEU A 1 252 ? 15.189 -3.118 -19.727 1.00 88.81 252 LEU A O 1
ATOM 1871 N N . ALA A 1 253 ? 14.665 -4.229 -17.864 1.00 87.81 253 ALA A N 1
ATOM 1872 C CA . ALA A 1 253 ? 15.941 -4.919 -17.765 1.00 87.81 253 ALA A CA 1
ATOM 1873 C C . ALA A 1 253 ? 16.067 -6.000 -18.849 1.00 87.81 253 ALA A C 1
ATOM 1875 O O . ALA A 1 253 ? 15.071 -6.541 -19.335 1.00 87.81 253 ALA A O 1
ATOM 1876 N N . ALA A 1 254 ? 17.308 -6.360 -19.180 1.00 82.19 254 ALA A N 1
ATOM 1877 C CA . ALA A 1 254 ? 17.616 -7.367 -20.199 1.00 82.19 254 ALA A CA 1
ATOM 1878 C C . ALA A 1 254 ? 16.997 -8.756 -19.937 1.00 82.19 254 ALA A C 1
ATOM 1880 O O . ALA A 1 254 ? 16.869 -9.556 -20.858 1.00 82.19 254 ALA A O 1
ATOM 1881 N N . ASP A 1 255 ? 16.612 -9.043 -18.693 1.00 83.50 255 ASP A N 1
ATOM 1882 C CA . ASP A 1 255 ? 15.961 -10.286 -18.267 1.00 83.50 255 ASP A CA 1
ATOM 1883 C C . ASP A 1 255 ? 14.418 -10.215 -18.265 1.00 83.50 255 ASP A C 1
ATOM 1885 O O . ASP A 1 255 ? 13.746 -11.154 -17.823 1.00 83.50 255 ASP A O 1
ATOM 1889 N N . GLY A 1 256 ? 13.846 -9.111 -18.758 1.00 84.69 256 GLY A N 1
ATOM 1890 C CA . GLY A 1 256 ? 12.404 -8.877 -18.842 1.00 84.69 256 GLY A CA 1
ATOM 1891 C C . GLY A 1 256 ? 11.784 -8.251 -17.593 1.00 84.69 256 GLY A C 1
ATOM 1892 O O . GLY A 1 256 ? 10.570 -8.054 -17.555 1.00 84.69 256 GLY A O 1
ATOM 1893 N N . ARG A 1 257 ? 12.577 -7.938 -16.560 1.00 89.25 257 ARG A N 1
ATOM 1894 C CA . ARG A 1 257 ? 12.077 -7.298 -15.335 1.00 89.25 257 ARG A CA 1
ATOM 1895 C C . ARG A 1 257 ? 11.883 -5.798 -15.505 1.00 89.25 257 ARG A C 1
ATOM 1897 O O . ARG A 1 257 ? 12.712 -5.128 -16.110 1.00 89.25 257 ARG A O 1
ATOM 1904 N N . VAL A 1 258 ? 10.829 -5.252 -14.900 1.00 89.38 258 VAL A N 1
ATOM 1905 C CA . VAL A 1 258 ? 10.576 -3.806 -14.904 1.00 89.38 258 VAL A CA 1
ATOM 1906 C C . VAL A 1 258 ? 11.131 -3.174 -13.635 1.00 89.38 258 VAL A C 1
ATOM 1908 O O . VAL A 1 258 ? 10.827 -3.606 -12.525 1.00 89.38 258 VAL A O 1
ATOM 1911 N N . TRP A 1 259 ? 11.933 -2.132 -13.810 1.00 86.19 259 TRP A N 1
ATOM 1912 C CA . TRP A 1 259 ? 12.509 -1.346 -12.727 1.00 86.19 259 TRP A CA 1
ATOM 1913 C C . TRP A 1 259 ? 11.988 0.077 -12.777 1.00 86.19 259 TRP A C 1
ATOM 1915 O O . TRP A 1 259 ? 11.896 0.674 -13.850 1.00 86.19 259 TRP A O 1
ATOM 1925 N N . GLN A 1 260 ? 11.691 0.637 -11.613 1.00 84.69 260 GLN A N 1
ATOM 1926 C CA . GLN A 1 260 ? 11.328 2.034 -11.463 1.00 84.69 260 GLN A CA 1
ATOM 1927 C C . GLN A 1 260 ? 12.349 2.748 -10.594 1.00 84.69 260 GLN A C 1
ATOM 1929 O O . GLN A 1 260 ? 12.755 2.262 -9.541 1.00 84.69 260 GLN A O 1
ATOM 1934 N N . TYR A 1 261 ? 12.760 3.914 -11.072 1.00 78.00 261 TYR A N 1
ATOM 1935 C CA . TYR A 1 261 ? 13.679 4.798 -10.388 1.00 78.00 261 TYR A CA 1
ATOM 1936 C C . TYR A 1 261 ? 12.950 6.069 -10.028 1.00 78.00 261 TYR A C 1
ATOM 1938 O O . TYR A 1 261 ? 12.306 6.671 -10.891 1.00 78.00 261 TYR A O 1
ATOM 1946 N N . SER A 1 262 ? 13.081 6.475 -8.774 1.00 77.50 262 SER A N 1
ATOM 1947 C CA . SER A 1 262 ? 12.585 7.745 -8.271 1.00 77.50 262 SER A CA 1
ATOM 1948 C C . SER A 1 262 ? 13.736 8.557 -7.686 1.00 77.50 262 SER A C 1
ATOM 1950 O O . SER A 1 262 ? 14.694 8.027 -7.118 1.00 77.50 262 SER A O 1
ATOM 1952 N N . TYR A 1 263 ? 13.662 9.867 -7.886 1.00 72.31 263 TYR A N 1
ATOM 1953 C CA . TYR A 1 263 ? 14.663 10.814 -7.420 1.00 72.31 263 TYR A CA 1
ATOM 1954 C C . TYR A 1 263 ? 14.006 12.150 -7.076 1.00 72.31 263 TYR A C 1
ATOM 1956 O O . TYR A 1 263 ? 13.273 12.691 -7.899 1.00 72.31 263 TYR A O 1
ATOM 1964 N N . SER A 1 264 ? 14.278 12.685 -5.885 1.00 71.38 264 SER A N 1
ATOM 1965 C CA . SER A 1 264 ? 13.597 13.862 -5.318 1.00 71.38 264 SER A CA 1
ATOM 1966 C C . SER A 1 264 ? 14.395 15.177 -5.393 1.00 71.38 264 SER A C 1
ATOM 1968 O O . SER A 1 264 ? 13.945 16.196 -4.874 1.00 71.38 264 SER A O 1
ATOM 1970 N N . GLY A 1 265 ? 15.560 15.193 -6.054 1.00 66.50 265 GLY A N 1
ATOM 1971 C CA . GLY A 1 265 ? 16.329 16.418 -6.317 1.00 66.50 265 GLY A CA 1
ATOM 1972 C C . GLY A 1 265 ? 17.804 16.381 -5.879 1.00 66.50 265 GLY A C 1
ATOM 1973 O O . GLY A 1 265 ? 18.279 15.383 -5.332 1.00 66.50 265 GLY A O 1
ATOM 1974 N N . PRO A 1 266 ? 18.584 17.447 -6.164 1.00 60.25 266 PRO A N 1
ATOM 1975 C CA . PRO A 1 266 ? 20.039 17.481 -5.969 1.00 60.25 266 PRO A CA 1
ATOM 1976 C C . PRO A 1 266 ? 20.482 17.084 -4.554 1.00 60.25 266 PRO A C 1
ATOM 1978 O O . PRO A 1 266 ? 20.266 17.832 -3.608 1.00 60.25 266 PRO A O 1
ATOM 1981 N N . GLY A 1 267 ? 21.176 15.948 -4.425 1.00 61.34 267 GLY A N 1
ATOM 1982 C CA . GLY A 1 267 ? 21.687 15.439 -3.145 1.00 61.34 267 GLY A CA 1
ATOM 1983 C C . GLY A 1 267 ? 20.855 14.319 -2.511 1.00 61.34 267 GLY A C 1
ATOM 1984 O O . GLY A 1 267 ? 21.376 13.647 -1.626 1.00 61.34 267 GLY A O 1
ATOM 1985 N N . SER A 1 268 ? 19.633 14.068 -2.989 1.00 63.75 268 SER A N 1
ATOM 1986 C CA . SER A 1 268 ? 18.838 12.907 -2.575 1.00 63.75 268 SER A CA 1
ATOM 1987 C C . SER A 1 268 ? 19.380 11.613 -3.195 1.00 63.75 268 SER A C 1
ATOM 1989 O O . SER A 1 268 ? 19.884 11.645 -4.328 1.00 63.75 268 SER A O 1
ATOM 1991 N N . PRO A 1 269 ? 19.295 10.469 -2.497 1.00 67.00 269 PRO A N 1
ATOM 1992 C CA . PRO A 1 269 ? 19.625 9.187 -3.097 1.00 67.00 269 PRO A CA 1
ATOM 1993 C C . PRO A 1 269 ? 18.641 8.846 -4.228 1.00 67.00 269 PRO A C 1
ATOM 1995 O O . PRO A 1 269 ? 17.512 9.326 -4.283 1.00 67.00 269 PRO A O 1
ATOM 1998 N N . VAL A 1 270 ? 19.103 8.040 -5.187 1.00 70.12 270 VAL A N 1
ATOM 1999 C CA . VAL A 1 270 ? 18.239 7.482 -6.234 1.00 70.12 270 VAL A CA 1
ATOM 2000 C C . VAL A 1 270 ? 17.678 6.163 -5.724 1.00 70.12 270 VAL A C 1
ATOM 2002 O O . VAL A 1 270 ? 18.425 5.186 -5.548 1.00 70.12 270 VAL A O 1
ATOM 2005 N N . ASN A 1 271 ? 16.364 6.121 -5.542 1.00 75.12 271 ASN A N 1
ATOM 2006 C CA . ASN A 1 271 ? 15.658 4.898 -5.204 1.00 75.12 271 ASN A CA 1
ATOM 2007 C C . ASN A 1 271 ? 15.409 4.092 -6.470 1.00 75.12 271 ASN A C 1
ATOM 2009 O O . ASN A 1 271 ? 15.094 4.637 -7.523 1.00 75.12 271 ASN A O 1
ATOM 2013 N N . ALA A 1 272 ? 15.628 2.787 -6.362 1.00 76.69 272 ALA A N 1
ATOM 2014 C CA . ALA A 1 272 ? 15.472 1.838 -7.448 1.00 76.69 272 ALA A CA 1
ATOM 2015 C C . ALA A 1 272 ? 14.690 0.654 -6.902 1.00 76.69 272 ALA A C 1
ATOM 2017 O O . ALA A 1 272 ? 15.183 -0.049 -6.017 1.00 76.69 272 ALA A O 1
ATOM 2018 N N . GLU A 1 273 ? 13.496 0.448 -7.432 1.00 83.50 273 GLU A N 1
ATOM 2019 C CA . GLU A 1 273 ? 12.592 -0.603 -7.001 1.00 83.50 273 GLU A CA 1
ATOM 2020 C C . GLU A 1 273 ? 12.246 -1.501 -8.185 1.00 83.50 273 GLU A C 1
ATOM 2022 O O . GLU A 1 273 ? 11.962 -1.039 -9.296 1.00 83.50 273 GLU A O 1
ATOM 2027 N N . TYR A 1 274 ? 12.308 -2.808 -7.948 1.00 85.38 274 TYR A N 1
ATOM 2028 C CA . TYR A 1 274 ? 11.782 -3.785 -8.884 1.00 85.38 274 TYR A CA 1
ATOM 2029 C C . TYR A 1 274 ? 10.262 -3.820 -8.750 1.00 85.38 274 TYR A C 1
ATOM 2031 O O . TYR A 1 274 ? 9.740 -4.021 -7.655 1.00 85.38 274 TYR A O 1
ATOM 2039 N N . ILE A 1 275 ? 9.556 -3.670 -9.868 1.00 86.75 275 ILE A N 1
ATOM 2040 C CA . ILE A 1 275 ? 8.099 -3.733 -9.870 1.00 86.75 275 ILE A CA 1
ATOM 2041 C C . ILE A 1 275 ? 7.673 -5.196 -9.923 1.00 86.75 275 ILE A C 1
ATOM 2043 O O . ILE A 1 275 ? 7.750 -5.849 -10.966 1.00 86.75 275 ILE A O 1
ATOM 2047 N N . ASP A 1 276 ? 7.166 -5.693 -8.797 1.00 88.12 276 ASP A N 1
ATOM 2048 C CA . ASP A 1 276 ? 6.470 -6.972 -8.760 1.00 88.12 276 ASP A CA 1
ATOM 2049 C C . ASP A 1 276 ? 5.064 -6.822 -9.356 1.00 88.12 276 ASP A C 1
ATOM 2051 O O . ASP A 1 276 ? 4.124 -6.340 -8.718 1.00 88.12 276 ASP A O 1
ATOM 2055 N N . LEU A 1 277 ? 4.921 -7.256 -10.610 1.00 86.69 277 LEU A N 1
ATOM 2056 C CA . LEU A 1 277 ? 3.654 -7.221 -11.336 1.00 86.69 277 LEU A CA 1
ATOM 2057 C C . LEU A 1 277 ? 2.552 -8.022 -10.630 1.00 86.69 277 LEU A C 1
ATOM 2059 O O . LEU A 1 277 ? 1.386 -7.648 -10.743 1.00 86.69 277 LEU A O 1
ATOM 2063 N N . ARG A 1 278 ? 2.885 -9.082 -9.879 1.00 86.06 278 ARG A N 1
ATOM 2064 C CA . ARG A 1 278 ? 1.887 -9.876 -9.144 1.00 86.06 278 ARG A CA 1
ATOM 2065 C C . ARG A 1 278 ? 1.299 -9.060 -8.008 1.00 86.06 278 ARG A C 1
ATOM 2067 O O . ARG A 1 278 ? 0.092 -8.838 -7.999 1.00 86.06 278 ARG A O 1
ATOM 2074 N N . ALA A 1 279 ? 2.152 -8.535 -7.127 1.00 85.50 279 ALA A N 1
ATOM 2075 C CA . ALA A 1 279 ? 1.728 -7.651 -6.042 1.00 85.50 279 ALA A CA 1
ATOM 2076 C C . ALA A 1 279 ? 0.957 -6.437 -6.583 1.00 85.50 279 ALA A C 1
ATOM 2078 O O . ALA A 1 279 ? -0.054 -6.017 -6.018 1.00 85.50 279 ALA A O 1
ATOM 2079 N N . MET A 1 280 ? 1.378 -5.908 -7.734 1.00 84.62 280 MET A N 1
ATOM 2080 C CA . MET A 1 280 ? 0.681 -4.800 -8.365 1.00 84.62 280 MET A CA 1
ATOM 2081 C C . MET A 1 280 ? -0.728 -5.182 -8.839 1.00 84.62 280 MET A C 1
ATOM 2083 O O . MET A 1 280 ? -1.661 -4.428 -8.572 1.00 84.62 280 MET A O 1
ATOM 2087 N N . PHE A 1 281 ? -0.914 -6.329 -9.504 1.00 83.81 281 PHE A N 1
ATOM 2088 C CA . PHE A 1 281 ? -2.238 -6.768 -9.974 1.00 83.81 281 PHE A CA 1
ATOM 2089 C C . PHE A 1 281 ? -3.151 -7.281 -8.849 1.00 83.81 281 PHE A C 1
ATOM 2091 O O . PHE A 1 281 ? -4.374 -7.302 -9.000 1.00 83.81 281 PHE A O 1
ATOM 2098 N N . GLU A 1 282 ? -2.580 -7.671 -7.709 1.00 84.69 282 GLU A N 1
ATOM 2099 C CA . GLU A 1 282 ? -3.340 -7.927 -6.483 1.00 84.69 282 GLU A CA 1
ATOM 2100 C C . GLU A 1 282 ? -3.937 -6.635 -5.907 1.00 84.69 282 GLU A C 1
ATOM 2102 O O . GLU A 1 282 ? -5.091 -6.629 -5.473 1.00 84.69 282 GLU A O 1
ATOM 2107 N N . MET A 1 283 ? -3.166 -5.540 -5.917 1.00 81.50 283 MET A N 1
ATOM 2108 C CA . MET A 1 283 ? -3.576 -4.239 -5.371 1.00 81.50 283 MET A CA 1
ATOM 2109 C C . MET A 1 283 ? -4.393 -3.389 -6.356 1.00 81.50 283 MET A C 1
ATOM 2111 O O . MET A 1 283 ? -5.247 -2.605 -5.942 1.00 81.50 283 MET A O 1
ATOM 2115 N N . SER A 1 284 ? -4.139 -3.526 -7.658 1.00 77.62 284 SER A N 1
ATOM 2116 C CA . SER A 1 284 ? -4.716 -2.719 -8.737 1.00 77.62 284 SER A CA 1
ATOM 2117 C C . SER A 1 284 ? -5.196 -3.605 -9.883 1.00 77.62 284 SER A C 1
ATOM 2119 O O . SER A 1 284 ? -4.542 -4.563 -10.265 1.00 77.62 284 SER A O 1
ATOM 2121 N N . SER A 1 285 ? -6.306 -3.253 -10.532 1.00 81.62 285 SER A N 1
ATOM 2122 C CA . SER A 1 285 ? -6.768 -3.971 -11.731 1.00 81.62 285 SER A CA 1
ATOM 2123 C C . SER A 1 285 ? -6.002 -3.603 -13.009 1.00 81.62 285 SER A C 1
ATOM 2125 O O . SER A 1 285 ? -6.310 -4.141 -14.076 1.00 81.62 285 SER A O 1
ATOM 2127 N N . SER A 1 286 ? -5.056 -2.661 -12.940 1.00 86.38 286 SER A N 1
ATOM 2128 C CA . SER A 1 286 ? -4.317 -2.173 -14.106 1.00 86.38 286 SER A CA 1
ATOM 2129 C C . SER A 1 286 ? -2.915 -1.661 -13.787 1.00 86.38 286 SER A C 1
ATOM 2131 O O . SER A 1 286 ? -2.692 -1.070 -12.730 1.00 86.38 286 SER A O 1
ATOM 2133 N N . TYR A 1 287 ? -2.018 -1.793 -14.759 1.00 86.56 287 TYR A N 1
ATOM 2134 C CA . TYR A 1 287 ? -0.674 -1.232 -14.774 1.00 86.56 287 TYR A CA 1
ATOM 2135 C C . TYR A 1 287 ? -0.471 -0.349 -15.999 1.00 86.56 287 TYR A C 1
ATOM 2137 O O . TYR A 1 287 ? -0.937 -0.694 -17.082 1.00 86.56 287 TYR A O 1
ATOM 2145 N N . ARG A 1 288 ? 0.273 0.753 -15.875 1.00 84.56 288 ARG A N 1
ATOM 2146 C CA . ARG A 1 288 ? 0.611 1.603 -17.020 1.00 84.56 288 ARG A CA 1
ATOM 2147 C C . ARG A 1 288 ? 2.110 1.615 -17.283 1.00 84.56 288 ARG A C 1
ATOM 2149 O O . ARG A 1 288 ? 2.884 1.940 -16.390 1.00 84.56 288 ARG A O 1
ATOM 2156 N N . LEU A 1 289 ? 2.487 1.363 -18.533 1.00 84.00 289 LEU A N 1
ATOM 2157 C CA . LEU A 1 289 ? 3.863 1.279 -19.006 1.00 84.00 289 LEU A CA 1
ATOM 2158 C C . LEU A 1 289 ? 3.982 1.938 -20.390 1.00 84.00 289 LEU A C 1
ATOM 2160 O O . LEU A 1 289 ? 3.207 1.609 -21.277 1.00 84.00 289 LEU A O 1
ATOM 2164 N N . SER A 1 290 ? 4.895 2.898 -20.577 1.00 78.56 290 SER A N 1
ATOM 2165 C CA . SER A 1 290 ? 5.086 3.643 -21.846 1.00 78.56 290 SER A CA 1
ATOM 2166 C C . SER A 1 290 ? 3.788 4.101 -22.539 1.00 78.56 290 SER A C 1
ATOM 2168 O O . SER A 1 290 ? 3.553 3.876 -23.720 1.00 78.56 290 SER A O 1
ATOM 2170 N N . GLY A 1 291 ? 2.847 4.683 -21.791 1.00 77.50 291 GLY A N 1
ATOM 2171 C CA . GLY A 1 291 ? 1.577 5.120 -22.383 1.00 77.50 291 GLY A CA 1
ATOM 2172 C C . GLY A 1 291 ? 0.568 4.003 -22.694 1.00 77.50 291 GLY A C 1
ATOM 2173 O O . GLY A 1 291 ? -0.593 4.343 -22.918 1.00 77.50 291 GLY A O 1
ATOM 2174 N N . VAL A 1 292 ? 0.948 2.726 -22.601 1.00 84.25 292 VAL A N 1
ATOM 2175 C CA . VAL A 1 292 ? 0.067 1.551 -22.655 1.00 84.25 292 VAL A CA 1
ATOM 2176 C C . VAL A 1 292 ? -0.456 1.237 -21.256 1.00 84.25 292 VAL A C 1
ATOM 2178 O O . VAL A 1 292 ? 0.298 1.232 -20.287 1.00 84.25 292 VAL A O 1
ATOM 2181 N N . THR A 1 293 ? -1.754 0.977 -21.128 1.00 88.62 293 THR A N 1
ATOM 2182 C CA . THR A 1 293 ? -2.364 0.494 -19.885 1.00 88.62 293 THR A CA 1
ATOM 2183 C C . THR A 1 293 ? -2.756 -0.964 -20.053 1.00 88.62 293 THR A C 1
ATOM 2185 O O . THR A 1 293 ? -3.646 -1.276 -20.843 1.00 88.62 293 THR A O 1
ATOM 2188 N N . PHE A 1 294 ? -2.105 -1.836 -19.294 1.00 89.94 294 PHE A N 1
ATOM 2189 C CA . PHE A 1 294 ? -2.427 -3.247 -19.157 1.00 89.94 294 PHE A CA 1
ATOM 2190 C C . PHE A 1 294 ? -3.451 -3.430 -18.046 1.00 89.94 294 PHE A C 1
ATOM 2192 O O . PHE A 1 294 ? -3.305 -2.854 -16.971 1.00 89.94 294 PHE A O 1
ATOM 2199 N N . SER A 1 295 ? -4.497 -4.209 -18.274 1.00 89.88 295 SER A N 1
ATOM 2200 C CA . SER A 1 295 ? -5.563 -4.394 -17.292 1.00 89.88 295 SER A CA 1
ATOM 2201 C C . SER A 1 295 ? -6.105 -5.808 -17.295 1.00 89.88 295 SER A C 1
ATOM 2203 O O . SER A 1 295 ? -6.050 -6.527 -18.289 1.00 89.88 295 SER A O 1
ATOM 2205 N N . LYS A 1 296 ? -6.657 -6.205 -16.157 1.00 88.50 296 LYS A N 1
ATOM 2206 C CA . LYS A 1 296 ? -7.404 -7.447 -16.018 1.00 88.50 296 LYS A CA 1
ATOM 2207 C C . LYS A 1 296 ? -8.761 -7.315 -16.720 1.00 88.50 296 LYS A C 1
ATOM 2209 O O . LYS A 1 296 ? -9.525 -6.399 -16.409 1.00 88.50 296 LYS A O 1
ATOM 2214 N N . ARG A 1 297 ? -9.082 -8.219 -17.652 1.00 84.19 297 ARG A N 1
ATOM 2215 C CA . ARG A 1 297 ? -10.381 -8.219 -18.351 1.00 84.19 297 ARG A CA 1
ATOM 2216 C C . ARG A 1 297 ? -11.501 -8.777 -17.471 1.00 84.19 297 ARG A C 1
ATOM 2218 O O . ARG A 1 297 ? -11.288 -9.645 -16.627 1.00 84.19 297 ARG A O 1
ATOM 2225 N N . VAL A 1 298 ? -12.727 -8.307 -17.711 1.00 74.88 298 VAL A N 1
ATOM 2226 C CA . VAL A 1 298 ? -13.934 -8.904 -17.124 1.00 74.88 298 VAL A CA 1
ATOM 2227 C C . VAL A 1 298 ? -14.101 -10.306 -17.714 1.00 74.88 298 VAL A C 1
ATOM 2229 O O . VAL A 1 298 ? -14.382 -10.437 -18.902 1.00 74.88 298 VAL A O 1
ATOM 2232 N N . GLY A 1 299 ? -13.908 -11.339 -16.891 1.00 72.19 299 GLY A N 1
ATOM 2233 C CA . GLY A 1 299 ? -13.948 -12.741 -17.322 1.00 72.19 299 GLY A CA 1
ATOM 2234 C C . GLY A 1 299 ? -12.580 -13.414 -17.490 1.00 72.19 299 GLY A C 1
ATOM 2235 O O . GLY A 1 299 ? -12.550 -14.559 -17.934 1.00 72.19 299 GLY A O 1
ATOM 2236 N N . GLY A 1 300 ? -11.481 -12.751 -17.114 1.00 81.31 300 GLY A N 1
ATOM 2237 C CA . GLY A 1 300 ? -10.135 -13.332 -17.120 1.00 81.31 300 GLY A CA 1
ATOM 2238 C C . GLY A 1 300 ? -9.233 -12.847 -18.251 1.00 81.31 300 GLY A C 1
ATOM 2239 O O . GLY A 1 300 ? -9.692 -12.468 -19.329 1.00 81.31 300 GLY A O 1
ATOM 2240 N N . GLY A 1 301 ? -7.925 -12.892 -17.983 1.00 87.69 301 GLY A N 1
ATOM 2241 C CA . GLY A 1 301 ? -6.861 -12.623 -18.951 1.00 87.69 301 GLY A CA 1
ATOM 2242 C C . GLY A 1 301 ? -6.405 -11.165 -19.033 1.00 87.69 301 GLY A C 1
ATOM 2243 O O . GLY A 1 301 ? -7.036 -10.239 -18.504 1.00 87.69 301 GLY A O 1
ATOM 2244 N N . LEU A 1 302 ? -5.268 -10.979 -19.702 1.00 92.25 302 LEU A N 1
ATOM 2245 C CA . LEU A 1 302 ? -4.637 -9.684 -19.921 1.00 92.25 302 LEU A CA 1
ATOM 2246 C C . LEU A 1 302 ? -5.317 -8.894 -21.056 1.00 92.25 302 LEU A C 1
ATOM 2248 O O . LEU A 1 302 ? -5.512 -9.367 -22.175 1.00 92.25 302 LEU A O 1
ATOM 2252 N N . GLY A 1 303 ? -5.667 -7.644 -20.777 1.00 91.31 303 GLY A N 1
ATOM 2253 C CA . GLY A 1 303 ? -6.061 -6.635 -21.754 1.00 91.31 303 GLY A CA 1
ATOM 2254 C C . GLY A 1 303 ? -5.030 -5.519 -21.844 1.00 91.31 303 GLY A C 1
ATOM 2255 O O . GLY A 1 303 ? -4.249 -5.311 -20.918 1.00 91.31 303 GLY A O 1
ATOM 2256 N N . ALA A 1 304 ? -5.045 -4.786 -22.955 1.00 91.19 304 ALA A N 1
ATOM 2257 C CA . ALA A 1 304 ? -4.231 -3.597 -23.146 1.00 91.19 304 ALA A CA 1
ATOM 2258 C C . ALA A 1 304 ? -5.060 -2.482 -23.797 1.00 91.19 304 ALA A C 1
ATOM 2260 O O . ALA A 1 304 ? -6.036 -2.739 -24.502 1.00 91.19 304 ALA A O 1
ATOM 2261 N N . SER A 1 305 ? -4.671 -1.237 -23.549 1.00 88.94 305 SER A N 1
ATOM 2262 C CA . SER A 1 305 ? -5.217 -0.039 -24.193 1.00 88.94 305 SER A CA 1
ATOM 2263 C C . SER A 1 305 ? -4.104 0.992 -24.360 1.00 88.94 305 SER A C 1
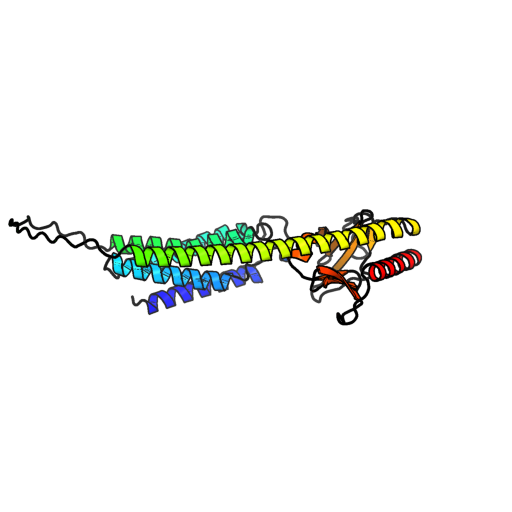ATOM 2265 O O . SER A 1 305 ? -3.180 1.047 -23.545 1.00 88.94 305 SER A O 1
ATOM 2267 N N . ILE A 1 306 ? -4.165 1.801 -25.415 1.00 82.62 306 ILE A N 1
ATOM 2268 C CA . ILE A 1 306 ? -3.146 2.817 -25.704 1.00 82.62 306 ILE A CA 1
ATOM 2269 C C . ILE A 1 306 ? -3.685 4.192 -25.304 1.00 82.62 306 ILE A C 1
ATOM 2271 O O . ILE A 1 306 ? -4.788 4.582 -25.675 1.00 82.62 306 ILE A O 1
ATOM 2275 N N . GLY A 1 307 ? -2.890 4.963 -24.562 1.00 69.62 307 GLY A N 1
ATOM 2276 C CA . GLY A 1 307 ? -3.237 6.329 -24.183 1.00 69.62 307 GLY A CA 1
ATOM 2277 C C . GLY A 1 307 ? -4.028 6.421 -22.876 1.00 69.62 307 GLY A C 1
ATOM 2278 O O . GLY A 1 307 ? -3.772 5.693 -21.920 1.00 69.62 307 GLY A O 1
ATOM 2279 N N . LYS A 1 308 ? -4.901 7.430 -22.769 1.00 59.66 308 LYS A N 1
ATOM 2280 C CA . LYS A 1 308 ? -5.746 7.663 -21.578 1.00 59.66 308 LYS A CA 1
ATOM 2281 C C . LYS A 1 308 ? -7.168 7.124 -21.741 1.00 59.66 308 LYS A C 1
ATOM 2283 O O . LYS A 1 308 ? -7.918 7.181 -20.774 1.00 59.66 308 LYS A O 1
ATOM 2288 N N . ASP A 1 309 ? -7.530 6.669 -22.937 1.00 65.25 309 ASP A N 1
ATOM 2289 C CA . ASP A 1 309 ? -8.880 6.221 -23.252 1.00 65.25 309 ASP A CA 1
ATOM 2290 C C . ASP A 1 309 ? -8.958 4.684 -23.199 1.00 65.25 309 ASP A C 1
ATOM 2292 O O . ASP A 1 309 ? -8.514 4.010 -24.129 1.00 65.25 309 ASP A O 1
ATOM 2296 N N . PRO A 1 310 ? -9.505 4.103 -22.117 1.00 61.91 310 PRO A N 1
ATOM 2297 C CA . PRO A 1 310 ? -9.635 2.656 -21.979 1.00 61.91 310 PRO A CA 1
ATOM 2298 C C . PRO A 1 310 ? -10.694 2.050 -22.916 1.00 61.91 310 PRO A C 1
ATOM 2300 O O . PRO A 1 310 ? -10.827 0.829 -22.951 1.00 61.91 310 PRO A O 1
ATOM 2303 N N . SER A 1 311 ? -11.453 2.862 -23.666 1.00 66.38 311 SER A N 1
ATOM 2304 C CA . SER A 1 311 ? -12.488 2.382 -24.593 1.00 66.38 311 SER A CA 1
ATOM 2305 C C . SER A 1 311 ? -11.944 1.825 -25.913 1.00 66.38 311 SER A C 1
ATOM 2307 O O . SER A 1 311 ? -12.699 1.216 -26.670 1.00 66.38 311 SER A O 1
ATOM 2309 N N . GLN A 1 312 ? -10.641 1.981 -26.175 1.00 76.81 312 GLN A N 1
ATOM 2310 C CA . GLN A 1 312 ? -9.962 1.430 -27.349 1.00 76.81 312 GLN A CA 1
ATOM 2311 C C . GLN A 1 312 ? -9.049 0.265 -26.939 1.00 76.81 312 GLN A C 1
ATOM 2313 O O . GLN A 1 312 ? -7.845 0.461 -26.733 1.00 76.81 312 GLN A O 1
ATOM 2318 N N . PRO A 1 313 ? -9.604 -0.948 -26.763 1.00 85.62 313 PRO A N 1
ATOM 2319 C CA . PRO A 1 313 ? -8.800 -2.114 -26.445 1.00 85.62 313 PRO A CA 1
ATOM 2320 C C . PRO A 1 313 ? -7.892 -2.464 -27.626 1.00 85.62 313 PRO A C 1
ATOM 2322 O O . PRO A 1 313 ? -8.307 -2.429 -28.783 1.00 85.62 313 PRO A O 1
ATOM 2325 N N . VAL A 1 314 ? -6.662 -2.846 -27.308 1.00 89.50 314 VAL A N 1
ATOM 2326 C CA . VAL A 1 314 ? -5.670 -3.357 -28.257 1.00 89.50 314 VAL A CA 1
ATOM 2327 C C . VAL A 1 314 ? -5.229 -4.740 -27.784 1.00 89.50 314 VAL A C 1
ATOM 2329 O O . VAL A 1 314 ? -5.321 -5.066 -26.593 1.00 89.50 314 VAL A O 1
ATOM 2332 N N . ASP A 1 315 ? -4.786 -5.580 -28.715 1.00 92.50 315 ASP A N 1
ATOM 2333 C CA . ASP A 1 315 ? -4.163 -6.847 -28.353 1.00 92.50 315 ASP A CA 1
ATOM 2334 C C . ASP A 1 315 ? -2.883 -6.594 -27.523 1.00 92.50 315 ASP A C 1
ATOM 2336 O O . ASP A 1 315 ? -2.065 -5.756 -27.914 1.00 92.50 315 ASP A O 1
ATOM 2340 N N . PRO A 1 316 ? -2.677 -7.272 -26.376 1.00 91.81 316 PRO A N 1
ATOM 2341 C CA . PRO A 1 316 ? -1.482 -7.069 -25.556 1.00 91.81 316 PRO A CA 1
ATOM 2342 C C . PRO A 1 316 ? -0.168 -7.321 -26.303 1.00 91.81 316 PRO A C 1
ATOM 2344 O O . PRO A 1 316 ? 0.807 -6.608 -26.071 1.00 91.81 316 PRO A O 1
ATOM 2347 N N . THR A 1 317 ? -0.143 -8.287 -27.225 1.00 92.62 317 THR A N 1
ATOM 2348 C CA . THR A 1 317 ? 1.036 -8.599 -28.046 1.00 92.62 317 THR A CA 1
ATOM 2349 C C . THR A 1 317 ? 1.324 -7.464 -29.017 1.00 92.62 317 THR A C 1
ATOM 2351 O O . THR A 1 317 ? 2.468 -7.039 -29.154 1.00 92.62 317 THR A O 1
ATOM 2354 N N . GLU A 1 318 ? 0.282 -6.926 -29.656 1.00 91.31 318 GLU A N 1
ATOM 2355 C CA . GLU A 1 318 ? 0.406 -5.769 -30.544 1.00 91.31 318 GLU A CA 1
ATOM 2356 C C . GLU A 1 318 ? 0.894 -4.528 -29.782 1.00 91.31 318 GLU A C 1
ATOM 2358 O O . GLU A 1 318 ? 1.772 -3.810 -30.259 1.00 91.31 318 GLU A O 1
ATOM 2363 N N . ALA A 1 319 ? 0.373 -4.288 -28.575 1.00 89.50 319 ALA A N 1
ATOM 2364 C CA . ALA A 1 319 ? 0.809 -3.174 -27.739 1.00 89.50 319 ALA A CA 1
ATOM 2365 C C . ALA A 1 319 ? 2.300 -3.283 -27.372 1.00 89.50 319 ALA A C 1
ATOM 2367 O O . ALA A 1 319 ? 3.030 -2.296 -27.453 1.00 89.50 319 ALA A O 1
ATOM 2368 N N . VAL A 1 320 ? 2.770 -4.488 -27.039 1.00 90.31 320 VAL A N 1
ATOM 2369 C CA . VAL A 1 320 ? 4.185 -4.759 -26.748 1.00 90.31 320 VAL A CA 1
ATOM 2370 C C . VAL A 1 320 ? 5.061 -4.646 -28.000 1.00 90.31 320 VAL A C 1
ATOM 2372 O O . VAL A 1 320 ? 6.159 -4.101 -27.925 1.00 90.31 320 VAL A O 1
ATOM 2375 N N . ALA A 1 321 ? 4.577 -5.075 -29.167 1.00 88.56 321 ALA A N 1
ATOM 2376 C CA . ALA A 1 321 ? 5.294 -4.899 -30.430 1.00 88.56 321 ALA A CA 1
ATOM 2377 C C . ALA A 1 321 ? 5.500 -3.413 -30.769 1.00 88.56 321 ALA A C 1
ATOM 2379 O O . ALA A 1 321 ? 6.584 -3.022 -31.194 1.00 88.56 321 ALA A O 1
ATOM 2380 N N . ARG A 1 322 ? 4.494 -2.564 -30.520 1.00 87.00 322 ARG A N 1
ATOM 2381 C CA . ARG A 1 322 ? 4.624 -1.106 -30.683 1.00 87.00 322 ARG A CA 1
ATOM 2382 C C . ARG A 1 322 ? 5.679 -0.521 -29.744 1.00 87.00 322 ARG A C 1
ATOM 2384 O O . ARG A 1 322 ? 6.498 0.275 -30.189 1.00 87.00 322 ARG A O 1
ATOM 2391 N N . MET A 1 323 ? 5.716 -0.973 -28.487 1.00 87.25 323 MET A N 1
ATOM 2392 C CA . MET A 1 323 ? 6.778 -0.583 -27.551 1.00 87.25 323 MET A CA 1
ATOM 2393 C C . MET A 1 323 ? 8.169 -1.003 -28.049 1.00 87.25 323 MET A C 1
ATOM 2395 O O . MET A 1 323 ? 9.120 -0.244 -27.898 1.00 87.25 323 MET A O 1
ATOM 2399 N N . ALA A 1 324 ? 8.304 -2.187 -28.658 1.00 88.69 324 ALA A N 1
ATOM 2400 C CA . ALA A 1 324 ? 9.576 -2.643 -29.221 1.00 88.69 324 ALA A CA 1
ATOM 2401 C C . ALA A 1 324 ? 10.096 -1.687 -30.301 1.00 88.69 324 ALA A C 1
ATOM 2403 O O . ALA A 1 324 ? 11.266 -1.315 -30.273 1.00 88.69 324 ALA A O 1
ATOM 2404 N N . VAL A 1 325 ? 9.218 -1.265 -31.216 1.00 86.50 325 VAL A N 1
ATOM 2405 C CA . VAL A 1 325 ? 9.562 -0.310 -32.280 1.00 86.50 325 VAL A CA 1
ATOM 2406 C C . VAL A 1 325 ? 10.030 1.015 -31.685 1.00 86.50 325 VAL A C 1
ATOM 2408 O O . VAL A 1 325 ? 11.095 1.491 -32.063 1.00 86.50 325 VAL A O 1
ATOM 2411 N N . GLU A 1 326 ? 9.305 1.568 -30.707 1.00 84.69 326 GLU A N 1
ATOM 2412 C CA . GLU A 1 326 ? 9.689 2.826 -30.046 1.00 84.69 326 GLU A CA 1
ATOM 2413 C C . GLU A 1 326 ? 11.082 2.748 -29.402 1.00 84.69 326 GLU A C 1
ATOM 2415 O O . GLU A 1 326 ? 11.880 3.677 -29.529 1.00 84.69 326 GLU A O 1
ATOM 2420 N N . ILE A 1 327 ? 11.396 1.633 -28.735 1.00 84.44 327 ILE A N 1
ATOM 2421 C CA . ILE A 1 327 ? 12.703 1.429 -28.098 1.00 84.44 327 ILE A CA 1
ATOM 2422 C C . ILE A 1 327 ? 13.810 1.299 -29.150 1.00 84.44 327 ILE A C 1
ATOM 2424 O O . ILE A 1 327 ? 14.872 1.904 -28.996 1.00 84.44 327 ILE A O 1
ATOM 2428 N N . ILE A 1 328 ? 13.573 0.530 -30.217 1.00 83.94 328 ILE A N 1
ATOM 2429 C CA . ILE A 1 328 ? 14.558 0.306 -31.283 1.00 83.94 328 ILE A CA 1
ATOM 2430 C C . ILE A 1 328 ? 14.841 1.609 -32.038 1.00 83.94 328 ILE A C 1
ATOM 2432 O O . ILE A 1 328 ? 15.998 1.984 -32.215 1.00 83.94 328 ILE A O 1
ATOM 2436 N N . GLU A 1 329 ? 13.799 2.339 -32.438 1.00 82.75 329 GLU A N 1
ATOM 2437 C CA . GLU A 1 329 ? 13.941 3.622 -33.131 1.00 82.75 329 GLU A CA 1
ATOM 2438 C C . GLU A 1 329 ? 14.589 4.688 -32.239 1.00 82.75 329 GLU A C 1
ATOM 2440 O O . GLU A 1 329 ? 15.448 5.436 -32.708 1.00 82.75 329 GLU A O 1
ATOM 2445 N N . GLY A 1 330 ? 14.231 4.735 -30.950 1.00 71.50 330 GLY A N 1
ATOM 2446 C CA . GLY A 1 330 ? 14.839 5.641 -29.976 1.00 71.50 330 GLY A CA 1
ATOM 2447 C C . GLY A 1 330 ? 16.322 5.352 -29.726 1.00 71.50 330 GLY A C 1
ATOM 2448 O O . GLY A 1 330 ? 17.113 6.287 -29.622 1.00 71.50 330 GLY A O 1
ATOM 2449 N N . GLY A 1 331 ? 16.715 4.074 -29.696 1.00 59.06 331 GLY A N 1
ATOM 2450 C CA . GLY A 1 331 ? 18.113 3.652 -29.551 1.00 59.06 331 GLY A CA 1
ATOM 2451 C C . GLY A 1 331 ? 19.000 4.015 -30.746 1.00 59.06 331 GLY A C 1
ATOM 2452 O O . GLY A 1 331 ? 20.195 4.215 -30.579 1.00 59.06 331 GLY A O 1
ATOM 2453 N N . HIS A 1 332 ? 18.435 4.163 -31.948 1.00 55.00 332 HIS A N 1
ATOM 2454 C CA . HIS A 1 332 ? 19.185 4.593 -33.136 1.00 55.00 332 HIS A CA 1
ATOM 2455 C C . HIS A 1 332 ? 19.403 6.113 -33.233 1.00 55.00 332 HIS A C 1
ATOM 2457 O O . HIS A 1 332 ? 20.170 6.558 -34.088 1.00 55.00 332 HIS A O 1
ATOM 2463 N N . GLN A 1 333 ? 18.717 6.911 -32.408 1.00 48.44 333 GLN A N 1
ATOM 2464 C CA . GLN A 1 333 ? 18.799 8.378 -32.429 1.00 48.44 333 GLN A CA 1
ATOM 2465 C C . GLN A 1 333 ? 19.677 8.977 -31.314 1.00 48.44 333 GLN A C 1
ATOM 2467 O O . GLN A 1 333 ? 19.949 10.179 -31.363 1.00 48.44 333 GLN A O 1
ATOM 2472 N N . ALA A 1 334 ? 20.089 8.176 -30.325 1.00 43.09 334 ALA A N 1
ATOM 2473 C CA . ALA A 1 334 ? 20.959 8.573 -29.211 1.00 43.09 334 ALA A CA 1
ATOM 2474 C C . ALA A 1 334 ? 22.447 8.356 -29.532 1.00 43.09 334 ALA A C 1
ATOM 2476 O O . ALA A 1 334 ? 23.264 9.160 -29.022 1.00 43.09 334 ALA A O 1
#

Sequence (334 aa):
MSIKGRAAGAAAVAAVTCLVIWFIVGFGGLPTSSDHEPDQTYYPDGWYLATIVSLAAALVTTVVIDRAVGVVSSKATAGFFLGFMLGIVVFLIRFPWGNLDLGGGQAFSLLDWWLAPILAVAFYLGGALLDRPQPTPAAPPSSSPRAGGVTHSSGSGNAFDTVVARVAAQKQQATRETQAAQSARLTEAHQVADELSALLRTLAEHVNQYVGPETFQVGPRGRKAERRSPAGWPLTGGERSSAAGYHLATFLAADGRVWQYSYSGPGSPVNAEYIDLRAMFEMSSSYRLSGVTFSKRVGGGLGASIGKDPSQPVDPTEAVARMAVEIIEGGHQA